Protein AF-0000000068701700 (afdb_homodimer)

pLDDT: mean 87.49, std 14.98, range [29.33, 98.5]

Foldseek 3Di:
DDPVVVVQVVLQVQLVCQVVVHPFQEWEDEPHDIGTHHLVLLLVFWVQSVPDDPDTRYYHYDYCVQAPPLLVVQLVVCSSNVDRDQPPDPVSVVRVVSNCVVGPGHPPCPVVVVD/DDPVVVVQVVLVVQLVCQVVVHPFQEWEDEPPDIGTHHLVLLLVFWVQSVPDDPDTRYYHYDYCVQAPPLLVVQLVVCSSNVDRDQPPDPVSVVRVVSNCVVGPGHPPPVVVVVD

Radius of gyration: 18.96 Å; Cα contacts (8 Å, |Δi|>4): 348; chains: 2; bounding box: 39×52×38 Å

Structure (mmCIF, N/CA/C/O backbone):
data_AF-0000000068701700-model_v1
#
loop_
_entity.id
_entity.type
_entity.pdbx_description
1 polymer 'BTB domain-containing protein'
#
loop_
_atom_site.group_PDB
_atom_site.id
_atom_site.type_symbol
_atom_site.label_atom_id
_atom_si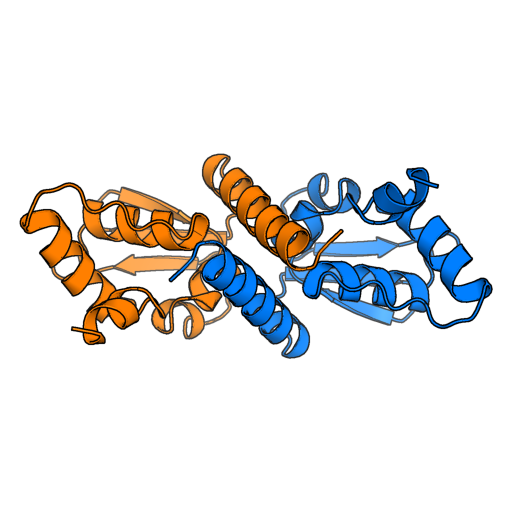te.label_alt_id
_atom_site.label_comp_id
_atom_site.label_asym_id
_atom_site.label_entity_id
_atom_site.label_seq_id
_atom_site.pdbx_PDB_ins_code
_atom_site.Cartn_x
_atom_site.Cartn_y
_atom_site.Cartn_z
_atom_site.occupancy
_atom_site.B_iso_or_equiv
_atom_site.auth_seq_id
_atom_site.auth_comp_id
_atom_site.auth_asym_id
_atom_site.auth_atom_id
_atom_site.pdbx_PDB_model_num
ATOM 1 N N . MET A 1 1 ? -16.266 11.164 3.178 1 72.69 1 MET A N 1
ATOM 2 C CA . MET A 1 1 ? -16.172 9.945 2.381 1 72.69 1 MET A CA 1
ATOM 3 C C . MET A 1 1 ? -16.453 8.719 3.236 1 72.69 1 MET A C 1
ATOM 5 O O . MET A 1 1 ? -16.031 8.648 4.387 1 72.69 1 MET A O 1
ATOM 9 N N . SER A 1 2 ? -17.266 7.879 2.662 1 82.62 2 SER A N 1
ATOM 10 C CA . SER A 1 2 ? -17.547 6.641 3.379 1 82.62 2 SER A CA 1
ATOM 11 C C . SER A 1 2 ? -16.297 5.777 3.496 1 82.62 2 SER A C 1
ATOM 13 O O . SER A 1 2 ? -15.336 5.973 2.756 1 82.62 2 SER A O 1
ATOM 15 N N . GLN A 1 3 ? -16.234 5.016 4.5 1 87.56 3 GLN A N 1
ATOM 16 C CA . GLN A 1 3 ? -15.141 4.062 4.676 1 87.56 3 GLN A CA 1
ATOM 17 C C . GLN A 1 3 ? -14.977 3.186 3.438 1 87.56 3 GLN A C 1
ATOM 19 O O . GLN A 1 3 ? -13.852 2.844 3.055 1 87.56 3 GLN A O 1
ATOM 24 N N . GLN A 1 4 ? -16.141 2.855 2.881 1 92 4 GLN A N 1
ATOM 25 C CA . GLN A 1 4 ? -16.125 2.035 1.675 1 92 4 GLN A CA 1
ATOM 26 C C . GLN A 1 4 ? -15.445 2.764 0.523 1 92 4 GLN A C 1
ATOM 28 O O . GLN A 1 4 ? -14.562 2.205 -0.135 1 92 4 GLN A O 1
ATOM 33 N N . ALA A 1 5 ? -15.883 4.02 0.288 1 93.94 5 ALA A N 1
ATOM 34 C CA . ALA A 1 5 ? -15.289 4.816 -0.78 1 93.94 5 ALA A CA 1
ATOM 35 C C . ALA A 1 5 ? -13.797 5.02 -0.542 1 93.94 5 ALA A C 1
ATOM 37 O O . ALA A 1 5 ? -13 5.023 -1.488 1 93.94 5 ALA A O 1
ATOM 38 N N . HIS A 1 6 ? -13.461 5.145 0.7 1 95.81 6 HIS A N 1
ATOM 39 C CA . HIS A 1 6 ? -12.062 5.363 1.075 1 95.81 6 HIS A CA 1
ATOM 40 C C . HIS A 1 6 ? -11.203 4.152 0.736 1 95.81 6 HIS A C 1
ATOM 42 O O . HIS A 1 6 ? -10.164 4.285 0.085 1 95.81 6 HIS A O 1
ATOM 48 N N . SER A 1 7 ? -11.641 2.961 1.144 1 96.81 7 SER A N 1
ATOM 49 C CA . SER A 1 7 ? -10.883 1.74 0.889 1 96.81 7 SER A CA 1
ATOM 50 C C . SER A 1 7 ? -10.836 1.419 -0.601 1 96.81 7 SER A C 1
ATOM 52 O O . SER A 1 7 ? -9.82 0.938 -1.106 1 96.81 7 SER A O 1
ATOM 54 N N . GLU A 1 8 ? -11.922 1.667 -1.293 1 96.69 8 GLU A N 1
ATOM 55 C CA . GLU A 1 8 ? -11.953 1.419 -2.73 1 96.69 8 GLU A CA 1
ATOM 56 C C . GLU A 1 8 ? -11.023 2.371 -3.477 1 96.69 8 GLU A C 1
ATOM 58 O O . GLU A 1 8 ? -10.391 1.984 -4.461 1 96.69 8 GLU A O 1
ATOM 63 N N . HIS A 1 9 ? -10.984 3.637 -3.018 1 96.5 9 HIS A N 1
ATOM 64 C CA . HIS A 1 9 ? -10.055 4.598 -3.602 1 96.5 9 HIS A CA 1
ATOM 65 C C . HIS A 1 9 ? -8.609 4.145 -3.424 1 96.5 9 HIS A C 1
ATOM 67 O O . HIS A 1 9 ? -7.82 4.195 -4.367 1 96.5 9 HIS A O 1
ATOM 73 N N . LEU A 1 10 ? -8.312 3.688 -2.248 1 97.75 10 LEU A N 1
ATOM 74 C CA . LEU A 1 10 ? -6.965 3.197 -1.983 1 97.75 10 LEU A CA 1
ATOM 75 C C . LEU A 1 10 ? -6.602 2.064 -2.938 1 97.75 10 LEU A C 1
ATOM 77 O O . LEU A 1 10 ? -5.531 2.084 -3.553 1 97.75 10 LEU A O 1
ATOM 81 N N . LEU A 1 11 ? -7.48 1.108 -3.064 1 98.19 11 LEU A N 1
ATOM 82 C CA . LEU A 1 11 ? -7.238 -0.027 -3.947 1 98.19 11 LEU A CA 1
ATOM 83 C C . LEU A 1 11 ? -7.008 0.44 -5.383 1 98.19 11 LEU A C 1
ATOM 85 O O . LEU A 1 11 ? -6.078 -0.025 -6.047 1 98.19 11 LEU A O 1
ATOM 89 N N . GLU A 1 12 ? -7.824 1.351 -5.816 1 97.88 12 GLU A N 1
ATOM 90 C CA . GLU A 1 12 ? -7.707 1.877 -7.176 1 97.88 12 GLU A CA 1
ATOM 91 C C . GLU A 1 12 ? -6.367 2.58 -7.379 1 97.88 12 GLU A C 1
ATOM 93 O O . GLU A 1 12 ? -5.723 2.404 -8.414 1 97.88 12 GLU A O 1
ATOM 98 N N . GLN A 1 13 ? -5.98 3.375 -6.434 1 97.75 13 GLN A N 1
ATOM 99 C CA . GLN A 1 13 ? -4.723 4.109 -6.539 1 97.75 13 GLN A CA 1
ATOM 100 C C . GLN A 1 13 ? -3.531 3.156 -6.555 1 97.75 13 GLN A C 1
ATOM 102 O O . GLN A 1 13 ? -2.592 3.344 -7.332 1 97.75 13 GLN A O 1
ATOM 107 N N . LEU A 1 14 ? -3.594 2.143 -5.742 1 98.5 14 LEU A N 1
ATOM 108 C CA . LEU A 1 14 ? -2.5 1.178 -5.711 1 98.5 14 LEU A CA 1
ATOM 109 C C . LEU A 1 14 ? -2.461 0.358 -6.996 1 98.5 14 LEU A C 1
ATOM 111 O O . LEU A 1 14 ? -1.384 -0 -7.477 1 98.5 14 LEU A O 1
ATOM 115 N N . ARG A 1 15 ? -3.615 0.043 -7.52 1 98.25 15 ARG A N 1
ATOM 116 C CA . ARG A 1 15 ? -3.672 -0.616 -8.82 1 98.25 15 ARG A CA 1
ATOM 117 C C . ARG A 1 15 ? -3.014 0.24 -9.898 1 98.25 15 ARG A C 1
ATOM 119 O O . ARG A 1 15 ? -2.176 -0.248 -10.656 1 98.25 15 ARG A O 1
ATOM 126 N N . TRP A 1 16 ? -3.371 1.505 -9.922 1 98.12 16 TRP A N 1
ATOM 127 C CA . TRP A 1 16 ? -2.795 2.43 -10.891 1 98.12 16 TRP A CA 1
ATOM 128 C C . TRP A 1 16 ? -1.281 2.521 -10.727 1 98.12 16 TRP A C 1
ATOM 130 O O . TRP A 1 16 ? -0.54 2.5 -11.711 1 98.12 16 TRP A O 1
ATOM 140 N N . GLN A 1 17 ? -0.864 2.643 -9.5 1 97.56 17 GLN A N 1
ATOM 141 C CA . GLN A 1 17 ? 0.569 2.693 -9.227 1 97.56 17 GLN A CA 1
ATOM 142 C C . GLN A 1 17 ? 1.282 1.476 -9.812 1 97.56 17 GLN A C 1
ATOM 144 O O . GLN A 1 17 ? 2.305 1.613 -10.484 1 97.56 17 GLN A O 1
ATOM 149 N N . ARG A 1 18 ? 0.762 0.291 -9.57 1 97.94 18 ARG A N 1
ATOM 150 C CA . ARG A 1 18 ? 1.403 -0.922 -10.07 1 97.94 18 ARG A CA 1
ATOM 151 C C . ARG A 1 18 ? 1.434 -0.938 -11.594 1 97.94 18 ARG A C 1
ATOM 153 O O . ARG A 1 18 ? 2.467 -1.239 -12.195 1 97.94 18 ARG A O 1
ATOM 160 N N . GLU A 1 19 ? 0.307 -0.589 -12.195 1 97.69 19 GLU A N 1
ATOM 161 C CA . GLU A 1 19 ? 0.21 -0.594 -13.648 1 97.69 19 GLU A CA 1
AT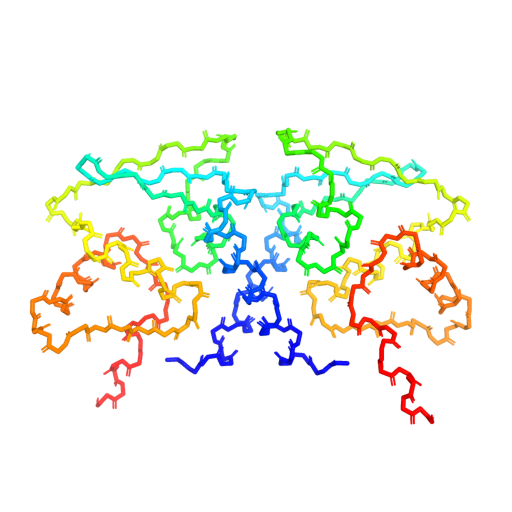OM 162 C C . GLU A 1 19 ? 1.171 0.416 -14.273 1 97.69 19 GLU A C 1
ATOM 164 O O . GLU A 1 19 ? 1.635 0.228 -15.398 1 97.69 19 GLU A O 1
ATOM 169 N N . SER A 1 20 ? 1.525 1.459 -13.516 1 96.75 20 SER A N 1
ATOM 170 C CA . SER A 1 20 ? 2.424 2.508 -13.984 1 96.75 20 SER A CA 1
ATOM 171 C C . SER A 1 20 ? 3.846 2.285 -13.484 1 96.75 20 SER A C 1
ATOM 173 O O . SER A 1 20 ? 4.719 3.131 -13.688 1 96.75 20 SER A O 1
ATOM 175 N N . ASN A 1 21 ? 4.074 1.19 -12.82 1 96 21 ASN A N 1
ATOM 176 C CA . ASN A 1 21 ? 5.371 0.843 -12.25 1 96 21 ASN A CA 1
ATOM 177 C C . ASN A 1 21 ? 5.879 1.927 -11.305 1 96 21 ASN A C 1
ATOM 179 O O . ASN A 1 21 ? 7.051 2.305 -11.359 1 96 21 ASN A O 1
ATOM 183 N N . VAL A 1 22 ? 4.93 2.457 -10.539 1 94.56 22 VAL A N 1
ATOM 184 C CA . VAL A 1 22 ? 5.246 3.506 -9.578 1 94.56 22 VAL A CA 1
ATOM 185 C C . VAL A 1 22 ? 5.367 2.904 -8.18 1 94.56 22 VAL A C 1
ATOM 187 O O . VAL A 1 22 ? 4.5 2.146 -7.742 1 94.56 22 VAL A O 1
ATOM 190 N N . LEU A 1 23 ? 6.504 3.121 -7.457 1 93.19 23 LEU A N 1
ATOM 191 C CA . LEU A 1 23 ? 6.762 2.787 -6.062 1 93.19 23 LEU A CA 1
ATOM 192 C C . LEU A 1 23 ? 6.746 1.276 -5.855 1 93.19 23 LEU A C 1
ATOM 194 O O . LEU A 1 23 ? 6.492 0.801 -4.746 1 93.19 23 LEU A O 1
ATOM 198 N N . CYS A 1 24 ? 6.855 0.509 -6.918 1 95 24 CYS A N 1
ATOM 199 C CA . CYS A 1 24 ? 7 -0.935 -6.773 1 95 24 CYS A CA 1
ATOM 200 C C . CYS A 1 24 ? 8.328 -1.287 -6.113 1 95 24 CYS A C 1
ATOM 202 O O . CYS A 1 24 ? 9.375 -0.753 -6.488 1 95 24 CYS A O 1
ATOM 204 N N . ASP A 1 25 ? 8.281 -2.209 -5.148 1 92.88 25 ASP A N 1
ATOM 205 C CA . ASP A 1 25 ? 9.5 -2.475 -4.395 1 92.88 25 ASP A CA 1
ATOM 206 C C . ASP A 1 25 ? 9.797 -3.971 -4.328 1 92.88 25 ASP A C 1
ATOM 208 O O . ASP A 1 25 ? 10.664 -4.406 -3.576 1 92.88 25 ASP A O 1
ATOM 212 N N . ILE A 1 26 ? 9.117 -4.801 -5.074 1 94.94 26 ILE A N 1
ATOM 213 C CA . ILE A 1 26 ? 9.414 -6.223 -5.184 1 94.94 26 ILE A CA 1
ATOM 214 C C . ILE A 1 26 ? 9.273 -6.672 -6.637 1 94.94 26 ILE A C 1
ATOM 216 O O . ILE A 1 26 ? 8.398 -6.191 -7.359 1 94.94 26 ILE A O 1
ATOM 220 N N . THR A 1 27 ? 10.188 -7.461 -7.039 1 96.62 27 THR A N 1
ATOM 221 C CA . THR A 1 27 ? 10.125 -8.141 -8.328 1 96.62 27 THR A CA 1
ATOM 222 C C . THR A 1 27 ? 9.969 -9.648 -8.141 1 96.62 27 THR A C 1
ATOM 224 O O . THR A 1 27 ? 10.797 -10.281 -7.488 1 96.62 27 THR A O 1
ATOM 227 N N . VAL A 1 28 ? 8.844 -10.172 -8.672 1 97.06 28 VAL A N 1
ATOM 228 C CA . VAL A 1 28 ? 8.602 -11.609 -8.633 1 97.06 28 VAL A CA 1
ATOM 229 C C . VAL A 1 28 ? 8.93 -12.234 -9.992 1 97.06 28 VAL A C 1
ATOM 231 O O . VAL A 1 28 ? 8.422 -11.789 -11.023 1 97.06 28 VAL A O 1
ATOM 234 N N . VAL A 1 29 ? 9.797 -13.219 -9.953 1 97.5 29 VAL A N 1
ATOM 235 C CA . VAL A 1 29 ? 10.273 -13.82 -11.188 1 97.5 29 VAL A CA 1
ATOM 236 C C . VAL A 1 29 ? 9.711 -15.234 -11.328 1 97.5 29 VAL A C 1
ATOM 238 O O . VAL A 1 29 ? 9.805 -16.031 -10.398 1 97.5 29 VAL A O 1
ATOM 241 N N . VAL A 1 30 ? 9.07 -15.492 -12.414 1 97.44 30 VAL A N 1
ATOM 242 C CA . VAL A 1 30 ? 8.648 -16.828 -12.812 1 97.44 30 VAL A CA 1
ATOM 243 C C . VAL A 1 30 ? 9.164 -17.141 -14.219 1 97.44 30 VAL A C 1
ATOM 245 O O . VAL A 1 30 ? 8.781 -16.484 -15.188 1 97.44 30 VAL A O 1
ATOM 248 N N . GLY A 1 31 ? 9.984 -18.156 -14.336 1 95.06 31 GLY A N 1
ATOM 249 C CA . GLY A 1 31 ? 10.641 -18.359 -15.617 1 95.06 31 GLY A CA 1
ATOM 250 C C . GLY A 1 31 ? 11.406 -17.141 -16.094 1 95.06 31 GLY A C 1
ATOM 251 O O . GLY A 1 31 ? 12.273 -16.625 -15.383 1 95.06 31 GLY A O 1
ATOM 252 N N . ASP A 1 32 ? 10.992 -16.594 -17.297 1 94.69 32 ASP A N 1
ATOM 253 C CA . ASP A 1 32 ? 11.672 -15.43 -17.875 1 94.69 32 ASP A CA 1
ATOM 254 C C . ASP A 1 32 ? 10.828 -14.164 -17.703 1 94.69 32 ASP A C 1
ATOM 256 O O . ASP A 1 32 ? 11.172 -13.109 -18.25 1 94.69 32 ASP A O 1
ATOM 260 N N . THR A 1 33 ? 9.836 -14.273 -16.922 1 97.25 33 THR A N 1
ATOM 261 C CA . THR A 1 33 ? 8.914 -13.148 -16.781 1 97.25 33 THR A CA 1
ATOM 262 C C . THR A 1 33 ? 9.102 -12.469 -15.43 1 97.25 33 THR A C 1
ATOM 264 O O . THR A 1 33 ? 9.258 -13.148 -14.406 1 97.25 33 THR A O 1
ATOM 267 N N . LEU A 1 34 ? 9.141 -11.172 -15.469 1 97.69 34 LEU A N 1
ATOM 268 C CA . LEU A 1 34 ? 9.273 -10.359 -14.266 1 97.69 34 LEU A CA 1
ATOM 269 C C . LEU A 1 34 ? 7.961 -9.641 -13.945 1 97.69 34 LEU A C 1
ATOM 271 O O . LEU A 1 34 ? 7.336 -9.055 -14.836 1 97.69 34 LEU A O 1
ATOM 275 N N . PHE A 1 35 ? 7.484 -9.75 -12.719 1 98 35 PHE A N 1
ATOM 276 C CA . PHE A 1 35 ? 6.316 -9.031 -12.219 1 98 35 PHE A CA 1
ATOM 277 C C . PHE A 1 35 ? 6.715 -8.039 -11.133 1 98 35 PHE A C 1
ATOM 279 O O . PHE A 1 35 ? 7.293 -8.422 -10.117 1 98 35 PHE A O 1
ATOM 286 N N . ARG A 1 36 ? 6.406 -6.816 -11.367 1 97.19 36 ARG A N 1
ATOM 287 C CA . ARG A 1 36 ? 6.645 -5.789 -10.359 1 97.19 36 ARG A CA 1
ATOM 288 C C . ARG A 1 36 ? 5.391 -5.539 -9.531 1 97.19 36 ARG A C 1
ATOM 290 O O . ARG A 1 36 ? 4.273 -5.562 -10.055 1 97.19 36 ARG A O 1
ATOM 297 N N . ALA A 1 37 ? 5.594 -5.34 -8.234 1 97.25 37 ALA A N 1
ATOM 298 C CA . ALA A 1 37 ? 4.461 -5.102 -7.34 1 97.25 37 ALA A CA 1
ATOM 299 C C . ALA A 1 37 ? 4.906 -4.367 -6.078 1 97.25 37 ALA A C 1
ATOM 301 O O . ALA A 1 37 ? 6.062 -3.959 -5.965 1 97.25 37 ALA A O 1
ATOM 302 N N . HIS A 1 38 ? 4.027 -4.078 -5.234 1 96.88 38 HIS A N 1
ATOM 303 C CA . HIS A 1 38 ? 4.312 -3.535 -3.912 1 96.88 38 HIS A CA 1
ATOM 304 C C . HIS A 1 38 ? 4.336 -4.637 -2.859 1 96.88 38 HIS A C 1
ATOM 306 O O . HIS A 1 38 ? 3.354 -5.367 -2.693 1 96.88 38 HIS A O 1
ATOM 312 N N . ARG A 1 39 ? 5.344 -4.707 -2.123 1 95.94 39 ARG A N 1
ATOM 313 C CA . ARG A 1 39 ? 5.504 -5.777 -1.147 1 95.94 39 ARG A CA 1
ATOM 314 C C . ARG A 1 39 ? 4.434 -5.703 -0.066 1 95.94 39 ARG A C 1
ATOM 316 O O . ARG A 1 39 ? 3.898 -6.727 0.359 1 95.94 39 ARG A O 1
ATOM 323 N N . ASN A 1 40 ? 4.195 -4.492 0.435 1 96.62 40 ASN A N 1
ATOM 324 C CA . ASN A 1 40 ? 3.221 -4.363 1.512 1 96.62 40 ASN A CA 1
ATOM 325 C C . ASN A 1 40 ? 1.824 -4.773 1.057 1 96.62 40 ASN A C 1
ATOM 327 O O . ASN A 1 40 ? 1.04 -5.301 1.846 1 96.62 40 ASN A O 1
ATOM 331 N N . VAL A 1 41 ? 1.448 -4.57 -0.233 1 97.94 41 VAL A N 1
ATOM 332 C CA . VAL A 1 41 ? 0.164 -4.996 -0.78 1 97.94 41 VAL A CA 1
ATOM 333 C C . VAL A 1 41 ? 0.131 -6.52 -0.899 1 97.94 41 VAL A C 1
ATOM 335 O O . VAL A 1 41 ? -0.843 -7.16 -0.494 1 97.94 41 VAL A O 1
ATOM 338 N N . LEU A 1 42 ? 1.243 -7.129 -1.447 1 96.94 42 LEU A N 1
ATOM 339 C CA . LEU A 1 42 ? 1.31 -8.578 -1.536 1 96.94 42 LEU A CA 1
ATOM 340 C C . LEU A 1 42 ? 1.211 -9.219 -0.152 1 96.94 42 LEU A C 1
ATOM 342 O O . LEU A 1 42 ? 0.47 -10.18 0.041 1 96.94 42 LEU A O 1
ATOM 346 N N . ALA A 1 43 ? 1.893 -8.633 0.818 1 96.38 43 ALA A N 1
ATOM 347 C CA . ALA A 1 43 ? 1.939 -9.164 2.18 1 96.38 43 ALA A CA 1
ATOM 348 C C . ALA A 1 43 ? 0.573 -9.07 2.852 1 96.38 43 ALA A C 1
ATOM 350 O O . ALA A 1 43 ? 0.268 -9.836 3.764 1 96.38 43 ALA A O 1
ATOM 351 N N . ALA A 1 44 ? -0.234 -8.172 2.406 1 96.94 44 ALA A N 1
ATOM 352 C CA . ALA A 1 44 ? -1.57 -7.996 2.969 1 96.94 44 ALA A CA 1
ATOM 353 C C . ALA A 1 44 ? -2.463 -9.188 2.639 1 96.94 44 ALA A C 1
ATOM 355 O O . ALA A 1 44 ? -3.459 -9.438 3.322 1 96.94 44 ALA A O 1
ATOM 356 N N . PHE A 1 45 ? -2.137 -9.93 1.618 1 96.38 45 PHE A N 1
ATOM 357 C CA . PHE A 1 45 ? -3.021 -10.992 1.156 1 96.38 45 PHE A CA 1
ATOM 358 C C . PHE A 1 45 ? -2.309 -12.344 1.184 1 96.38 45 PHE A C 1
ATOM 360 O O . PHE A 1 45 ? -2.951 -13.391 1.101 1 96.38 45 PHE A O 1
ATOM 367 N N . SER A 1 46 ? -1.021 -12.305 1.267 1 95.75 46 SER A N 1
ATOM 368 C CA . SER A 1 46 ? -0.266 -13.531 1.064 1 95.75 46 SER A CA 1
ATOM 369 C C . SER A 1 46 ? 0.685 -13.797 2.229 1 95.75 46 SER A C 1
ATOM 371 O O . SER A 1 46 ? 1.609 -13.016 2.469 1 95.75 46 SER A O 1
ATOM 373 N N . GLY A 1 47 ? 0.531 -14.906 2.877 1 93.31 47 GLY A N 1
ATOM 374 C CA . GLY A 1 47 ? 1.438 -15.297 3.943 1 93.31 47 GLY A CA 1
ATOM 375 C C . GLY A 1 47 ? 2.865 -15.492 3.469 1 93.31 47 GLY A C 1
ATOM 376 O O . GLY A 1 47 ? 3.814 -15.227 4.207 1 93.31 47 GLY A O 1
ATOM 377 N N . PHE A 1 48 ? 3.033 -15.961 2.268 1 94.12 48 PHE A N 1
ATOM 378 C CA . PHE A 1 48 ? 4.348 -16.156 1.663 1 94.12 48 PHE A CA 1
ATOM 379 C C . PHE A 1 48 ? 5.098 -14.828 1.564 1 94.12 48 PHE A C 1
ATOM 381 O O . PHE A 1 48 ? 6.246 -14.727 2.004 1 94.12 48 PHE A O 1
ATOM 388 N N . PHE A 1 49 ? 4.477 -13.812 1.091 1 94.38 49 PHE A N 1
ATOM 389 C CA . PHE A 1 49 ? 5.129 -12.531 0.885 1 94.38 49 PHE A CA 1
ATOM 390 C C . PHE A 1 49 ? 5.262 -11.773 2.201 1 94.38 49 PHE A C 1
ATOM 392 O O . PHE A 1 49 ? 6.16 -10.938 2.359 1 94.38 49 PHE A O 1
ATOM 399 N N . SER A 1 50 ? 4.348 -12.016 3.141 1 93.44 50 SER A N 1
ATOM 400 C CA . SER A 1 50 ? 4.449 -11.383 4.453 1 93.44 50 SER A CA 1
ATOM 401 C C . SER A 1 50 ? 5.641 -11.922 5.238 1 93.44 50 SER A C 1
ATOM 403 O O . SER A 1 50 ? 6.188 -11.234 6.102 1 93.44 50 SER A O 1
ATOM 405 N N . ALA A 1 51 ? 6.105 -13.086 4.926 1 91.81 51 ALA A N 1
ATOM 406 C CA . ALA A 1 51 ? 7.152 -13.758 5.688 1 91.81 51 ALA A CA 1
ATOM 407 C C . ALA A 1 51 ? 8.531 -13.461 5.102 1 91.81 51 ALA A C 1
ATOM 409 O O . ALA A 1 51 ? 9.555 -13.773 5.715 1 91.81 51 ALA A O 1
ATOM 410 N N . LEU A 1 52 ? 8.547 -12.797 3.926 1 88.56 52 LEU A N 1
ATOM 411 C CA . LEU A 1 52 ? 9.836 -12.461 3.328 1 88.56 52 LEU A CA 1
ATOM 412 C C . LEU A 1 52 ? 10.57 -11.422 4.168 1 88.56 52 LEU A C 1
ATOM 414 O O . LEU A 1 52 ? 9.953 -10.5 4.707 1 88.56 52 LEU A O 1
ATOM 418 N N . PRO A 1 53 ? 11.789 -11.594 4.305 1 80.19 53 PRO A N 1
ATOM 419 C CA . PRO A 1 53 ? 12.562 -10.625 5.078 1 80.19 53 PRO A CA 1
ATOM 420 C C . PRO A 1 53 ? 12.57 -9.234 4.445 1 80.19 53 PRO A C 1
ATOM 422 O O . PRO A 1 53 ? 12.484 -9.109 3.221 1 80.19 53 PRO A O 1
ATOM 425 N N . ASP A 1 54 ? 12.469 -8.227 5.242 1 67.75 54 ASP A N 1
ATOM 426 C CA . ASP A 1 54 ? 12.352 -6.82 4.859 1 67.75 54 ASP A CA 1
ATOM 427 C C . ASP A 1 54 ? 13.703 -6.246 4.441 1 67.75 54 ASP A C 1
ATOM 429 O O . ASP A 1 54 ? 14.484 -5.805 5.285 1 67.75 54 ASP A O 1
ATOM 433 N N . ARG A 1 55 ? 14.195 -6.656 3.344 1 64.12 55 ARG A N 1
ATOM 434 C CA . ARG A 1 55 ? 15.469 -6.055 2.963 1 64.12 55 ARG A CA 1
ATOM 435 C C . ARG A 1 55 ? 15.359 -5.336 1.621 1 64.12 55 ARG A C 1
ATOM 437 O O . ARG A 1 55 ? 15.5 -5.957 0.565 1 64.12 55 ARG A O 1
ATOM 444 N N . GLY A 1 56 ? 15.008 -4.008 1.64 1 64.69 56 GLY A N 1
ATOM 445 C CA . GLY A 1 56 ? 15.109 -3.256 0.399 1 64.69 56 GLY A CA 1
ATOM 446 C C . GLY A 1 56 ? 14.352 -3.896 -0.749 1 64.69 56 GLY A C 1
ATOM 447 O O . GLY A 1 56 ? 13.359 -4.602 -0.532 1 64.69 56 GLY A O 1
ATOM 448 N N . HIS A 1 57 ? 14.789 -3.486 -1.964 1 66.81 57 HIS A N 1
ATOM 449 C CA . HIS A 1 57 ? 14.211 -4.117 -3.143 1 66.81 57 HIS A CA 1
ATOM 450 C C . HIS A 1 57 ? 14.508 -5.613 -3.174 1 66.81 57 HIS A C 1
ATOM 452 O O . HIS A 1 57 ? 15.672 -6.016 -3.102 1 66.81 57 HIS A O 1
ATOM 458 N N . ARG A 1 58 ? 13.328 -6.328 -3.352 1 79.44 58 ARG A N 1
ATOM 459 C CA . ARG A 1 58 ? 13.469 -7.777 -3.256 1 79.44 58 ARG A CA 1
ATOM 460 C C . ARG A 1 58 ? 13.141 -8.453 -4.582 1 79.44 58 ARG A C 1
ATOM 462 O O . ARG A 1 58 ? 12.203 -8.047 -5.277 1 79.44 58 ARG A O 1
ATOM 469 N N . VAL A 1 59 ? 14.094 -9.281 -4.898 1 89.81 59 VAL A N 1
ATOM 470 C CA . VAL A 1 59 ? 13.781 -10.203 -5.988 1 89.81 59 VAL A CA 1
ATOM 471 C C . VAL A 1 59 ? 13.398 -11.57 -5.422 1 89.81 59 VAL A C 1
ATOM 473 O O . VAL A 1 59 ? 14.117 -12.125 -4.594 1 89.81 59 VAL A O 1
ATOM 476 N N . THR A 1 60 ? 12.172 -12.008 -5.703 1 92.88 60 THR A N 1
ATOM 477 C CA . THR A 1 60 ? 11.68 -13.32 -5.309 1 92.88 60 THR A CA 1
ATOM 478 C C . THR A 1 60 ? 11.445 -14.195 -6.531 1 92.88 60 THR A C 1
ATOM 480 O O . THR A 1 60 ? 10.688 -13.828 -7.434 1 92.88 60 THR A O 1
ATOM 483 N N . THR A 1 61 ? 12.148 -15.328 -6.578 1 94.94 61 THR A N 1
ATOM 484 C CA . THR A 1 61 ? 11.992 -16.25 -7.695 1 94.94 61 THR A CA 1
ATOM 485 C C . THR A 1 61 ? 11.094 -17.422 -7.305 1 94.94 61 THR A C 1
ATOM 487 O O . THR A 1 61 ? 11.328 -18.078 -6.289 1 94.94 61 THR A O 1
ATOM 490 N N . LEU A 1 62 ? 10.023 -17.609 -8.156 1 96.19 62 LEU A N 1
ATOM 491 C CA . LEU A 1 62 ? 9.109 -18.719 -7.918 1 96.19 62 LEU A CA 1
ATOM 492 C C . LEU A 1 62 ? 9.367 -19.859 -8.906 1 96.19 62 LEU A C 1
ATOM 494 O O . LEU A 1 62 ? 9.719 -19.609 -10.062 1 96.19 62 LEU A O 1
ATOM 498 N N . ASN A 1 63 ? 9.195 -21.062 -8.391 1 96.19 63 ASN A N 1
ATOM 499 C CA . ASN A 1 63 ? 9.359 -22.266 -9.211 1 96.19 63 ASN A CA 1
ATOM 500 C C . ASN A 1 63 ? 8.211 -22.406 -10.211 1 96.19 63 ASN A C 1
ATOM 502 O O . ASN A 1 63 ? 7.055 -22.562 -9.82 1 96.19 63 ASN A O 1
ATOM 506 N N . PRO A 1 64 ? 8.531 -22.406 -11.516 1 95.88 64 PRO A N 1
ATOM 507 C CA . PRO A 1 64 ? 7.488 -22.516 -12.539 1 95.88 64 PRO A CA 1
ATOM 508 C C . PRO A 1 64 ? 6.723 -23.828 -12.461 1 95.88 64 PRO A C 1
ATOM 510 O O . PRO A 1 64 ? 5.641 -23.953 -13.047 1 95.88 64 PRO A O 1
ATOM 513 N N . GLU A 1 65 ? 7.234 -24.828 -11.773 1 94.31 65 GLU A N 1
ATOM 514 C CA . GLU A 1 65 ? 6.52 -26.094 -11.586 1 94.31 65 GLU A CA 1
ATOM 515 C C . GLU A 1 65 ? 5.289 -25.906 -10.703 1 94.31 65 GLU A C 1
ATOM 517 O O . GLU A 1 65 ? 4.305 -26.641 -10.844 1 94.31 65 GLU A O 1
ATOM 522 N N . PHE A 1 66 ? 5.387 -24.906 -9.867 1 94.5 66 PHE A N 1
ATOM 523 C CA . PHE A 1 66 ? 4.305 -24.719 -8.906 1 94.5 66 PHE A CA 1
ATOM 524 C C . PHE A 1 66 ? 3.475 -23.5 -9.266 1 94.5 66 PHE A C 1
ATOM 526 O O . PHE A 1 66 ? 2.264 -23.469 -9.039 1 94.5 66 PHE A O 1
ATOM 533 N N . VAL A 1 67 ? 4.141 -22.5 -9.797 1 95.94 67 VAL A N 1
ATOM 534 C CA . VAL A 1 67 ? 3.467 -21.25 -10.133 1 95.94 67 VAL A CA 1
ATOM 535 C C . VAL A 1 67 ? 3.773 -20.859 -11.578 1 95.94 67 VAL A C 1
ATOM 537 O O . VAL A 1 67 ? 4.906 -20.5 -11.906 1 95.94 67 VAL A O 1
ATOM 540 N N . SER A 1 68 ? 2.75 -20.938 -12.398 1 94.56 68 SER A N 1
ATOM 541 C CA . SER A 1 68 ? 2.934 -20.5 -13.773 1 94.56 68 SER A CA 1
ATOM 542 C C . SER A 1 68 ? 2.848 -18.984 -13.883 1 94.56 68 SER A C 1
ATOM 544 O O . SER A 1 68 ? 2.311 -18.328 -12.984 1 94.56 68 SER A O 1
ATOM 546 N N . GLU A 1 69 ? 3.354 -18.438 -15.039 1 95.88 69 GLU A N 1
ATOM 547 C CA . GLU A 1 69 ? 3.27 -17 -15.305 1 95.88 69 GLU A CA 1
ATOM 548 C C . GLU A 1 69 ? 1.818 -16.531 -15.32 1 95.88 69 GLU A C 1
ATOM 550 O O . GLU A 1 69 ? 1.494 -15.484 -14.75 1 95.88 69 GLU A O 1
ATOM 555 N N . GLN A 1 70 ? 1.021 -17.328 -15.977 1 93.5 70 GLN A N 1
ATOM 556 C CA . GLN A 1 70 ? -0.385 -16.969 -16.109 1 93.5 70 GLN A CA 1
ATOM 557 C C . GLN A 1 70 ? -1.093 -16.984 -14.758 1 93.5 70 GLN A C 1
ATOM 559 O O . GLN A 1 70 ? -1.887 -16.078 -14.461 1 93.5 70 GLN A O 1
ATOM 564 N N . ALA A 1 71 ? -0.821 -17.938 -13.922 1 93.62 71 ALA A N 1
ATOM 565 C CA . ALA A 1 71 ? -1.444 -18.062 -12.609 1 93.62 71 ALA A CA 1
ATOM 566 C C . ALA A 1 71 ? -1.022 -16.906 -11.703 1 93.62 71 ALA A C 1
ATOM 568 O O . ALA A 1 71 ? -1.852 -16.328 -10.992 1 93.62 71 ALA A O 1
ATOM 569 N N . LEU A 1 72 ? 0.291 -16.562 -11.75 1 95.88 72 LEU A N 1
ATOM 570 C CA . LEU A 1 72 ? 0.767 -15.453 -10.93 1 95.88 72 LEU A CA 1
ATOM 571 C C . LEU A 1 72 ? 0.12 -14.148 -11.367 1 95.88 72 LEU A C 1
ATOM 573 O O . LEU A 1 72 ? -0.316 -13.352 -10.531 1 95.88 72 LEU A O 1
ATOM 577 N N . ASP A 1 73 ? 0.064 -13.969 -12.656 1 95.25 73 ASP A N 1
ATOM 578 C CA . ASP A 1 73 ? -0.58 -12.773 -13.18 1 95.25 73 ASP A CA 1
ATOM 579 C C . ASP A 1 73 ? -2.021 -12.664 -12.688 1 95.25 73 ASP A C 1
ATOM 581 O O . ASP A 1 73 ? -2.461 -11.586 -12.273 1 95.25 73 ASP A O 1
ATOM 585 N N . THR A 1 74 ? -2.775 -13.75 -12.727 1 93.31 74 THR A N 1
ATOM 586 C CA . THR A 1 74 ? -4.16 -13.805 -12.273 1 93.31 74 THR A CA 1
ATOM 587 C C . THR A 1 74 ? -4.258 -13.469 -10.789 1 93.31 74 THR A C 1
ATOM 589 O O . THR A 1 74 ? -5.125 -12.695 -10.375 1 93.31 74 THR A O 1
ATOM 592 N N . LEU A 1 75 ? -3.344 -14.031 -9.984 1 94.88 75 LEU A N 1
ATOM 593 C CA . LEU A 1 75 ? -3.35 -13.805 -8.539 1 94.88 75 LEU A CA 1
ATOM 594 C C . LEU A 1 75 ? -3.014 -12.352 -8.219 1 94.88 75 LEU A C 1
ATOM 596 O O . LEU A 1 75 ? -3.648 -11.734 -7.363 1 94.88 75 LEU A O 1
ATOM 600 N N . LEU A 1 76 ? -2.023 -11.805 -8.93 1 96.56 76 LEU A N 1
ATOM 601 C CA . LEU A 1 76 ? -1.657 -10.406 -8.719 1 96.56 76 LEU A CA 1
ATOM 602 C C . LEU A 1 76 ? -2.807 -9.484 -9.102 1 96.56 76 LEU A C 1
ATOM 604 O O . LEU A 1 76 ? -3.109 -8.531 -8.383 1 96.56 76 LEU A O 1
ATOM 608 N N . LYS A 1 77 ? -3.43 -9.797 -10.25 1 95.19 77 LYS A N 1
ATOM 609 C CA . LYS A 1 77 ? -4.59 -9.008 -10.648 1 95.19 77 LYS A CA 1
ATOM 610 C C . LYS A 1 77 ? -5.691 -9.078 -9.594 1 95.19 77 LYS A C 1
ATOM 612 O O . LYS A 1 77 ? -6.32 -8.062 -9.281 1 95.19 77 LYS A O 1
ATOM 617 N N . TYR A 1 78 ? -5.828 -10.211 -9.039 1 94.5 78 TYR A N 1
ATOM 618 C CA . TYR A 1 78 ? -6.824 -10.352 -7.984 1 94.5 78 TYR A CA 1
ATOM 619 C C . TYR A 1 78 ? -6.48 -9.484 -6.781 1 94.5 78 TYR A C 1
ATOM 621 O O . TYR A 1 78 ? -7.34 -8.773 -6.254 1 94.5 78 TYR A O 1
ATOM 629 N N . ILE A 1 79 ? -5.305 -9.516 -6.363 1 96.94 79 ILE A N 1
ATOM 630 C CA . ILE A 1 79 ? -4.844 -8.773 -5.195 1 96.94 79 ILE A CA 1
ATOM 631 C C . ILE A 1 79 ? -5.109 -7.281 -5.402 1 96.94 79 ILE A C 1
ATOM 633 O O . ILE A 1 79 ? -5.574 -6.594 -4.488 1 96.94 79 ILE A O 1
ATOM 637 N N . TYR A 1 80 ? -4.977 -6.805 -6.641 1 97.69 80 TYR A N 1
ATOM 638 C CA . TYR A 1 80 ? -5.039 -5.367 -6.887 1 97.69 80 TYR A CA 1
ATOM 639 C C . TYR A 1 80 ? -6.434 -4.949 -7.332 1 97.69 80 TYR A C 1
ATOM 641 O O . TYR A 1 80 ? -6.715 -3.76 -7.477 1 97.69 80 TYR A O 1
ATOM 649 N N . THR A 1 81 ? -7.391 -5.918 -7.512 1 95.81 81 THR A N 1
ATOM 650 C CA . THR A 1 81 ? -8.703 -5.52 -8.016 1 95.81 81 THR A CA 1
ATOM 651 C C . THR A 1 81 ? -9.812 -6.129 -7.172 1 95.81 81 THR A C 1
ATOM 653 O O . THR A 1 81 ? -10.945 -5.633 -7.168 1 95.81 81 THR A O 1
ATOM 656 N N . GLY A 1 82 ? -9.523 -7.27 -6.559 1 93.69 82 GLY A N 1
ATOM 657 C CA . GLY A 1 82 ? -10.555 -8.023 -5.871 1 93.69 82 GLY A CA 1
ATOM 658 C C . GLY A 1 82 ? -11.367 -8.906 -6.801 1 93.69 82 GLY A C 1
ATOM 659 O O . GLY A 1 82 ? -12.328 -9.547 -6.375 1 93.69 82 GLY A O 1
ATOM 660 N N . GLU A 1 83 ? -11 -8.914 -8.07 1 90.38 83 GLU A N 1
ATOM 661 C CA . GLU A 1 83 ? -11.734 -9.703 -9.055 1 90.38 83 GLU A CA 1
ATOM 662 C C . GLU A 1 83 ? -10.891 -10.859 -9.578 1 90.38 83 GLU A C 1
ATOM 664 O O . GLU A 1 83 ? -9.773 -10.656 -10.062 1 90.38 83 GLU A O 1
ATOM 669 N N . LEU A 1 84 ? -11.391 -12.047 -9.312 1 85.25 84 LEU A N 1
ATOM 670 C CA . LEU A 1 84 ? -10.711 -13.234 -9.836 1 85.25 84 LEU A CA 1
ATOM 671 C C . LEU A 1 84 ? -11.203 -13.555 -11.242 1 85.25 84 LEU A C 1
ATOM 673 O O . LEU A 1 84 ? -12.359 -13.953 -11.43 1 85.25 84 LEU A O 1
ATOM 677 N N . HIS A 1 85 ? -10.484 -13.203 -12.297 1 75.69 85 HIS A N 1
ATOM 678 C CA . HIS A 1 85 ? -10.852 -13.508 -13.68 1 75.69 85 HIS A CA 1
ATOM 679 C C . HIS A 1 85 ? -10.258 -14.836 -14.133 1 75.69 85 HIS A C 1
ATOM 681 O O . HIS A 1 85 ? -9.039 -14.961 -14.281 1 75.69 85 HIS A O 1
ATOM 687 N N . THR A 1 86 ? -10.859 -15.883 -13.781 1 67.06 86 THR A N 1
ATOM 688 C CA . THR A 1 86 ? -10.375 -17.156 -14.289 1 67.06 86 THR A CA 1
ATOM 689 C C . THR A 1 86 ? -10.969 -17.453 -15.656 1 67.06 86 THR A C 1
ATOM 691 O O . THR A 1 86 ? -12.141 -17.141 -15.914 1 67.06 86 THR A O 1
ATOM 694 N N . ASN A 1 87 ? -10.203 -17.078 -16.672 1 60.88 87 ASN A N 1
ATOM 695 C CA . ASN A 1 87 ? -10.742 -17.516 -17.953 1 60.88 87 ASN A CA 1
ATOM 696 C C . ASN A 1 87 ? -11.383 -18.906 -17.844 1 60.88 87 ASN A C 1
ATOM 698 O O . ASN A 1 87 ? -11.031 -19.688 -16.953 1 60.88 87 ASN A O 1
ATOM 702 N N . ARG A 1 88 ? -12.484 -19.016 -18.531 1 60.28 88 ARG A N 1
ATOM 703 C CA . ARG A 1 88 ? -13.406 -20.141 -18.578 1 60.28 88 ARG A CA 1
ATOM 704 C C . ARG A 1 88 ? -12.648 -21.469 -18.734 1 60.28 88 ARG A C 1
ATOM 706 O O . ARG A 1 88 ? -13.242 -22.531 -18.672 1 60.28 88 ARG A O 1
ATOM 713 N N . SER A 1 89 ? -11.297 -21.312 -18.766 1 64.75 89 SER A N 1
ATOM 714 C CA . SER A 1 89 ? -10.75 -22.641 -19.031 1 64.75 89 SER A CA 1
ATOM 715 C C . SER A 1 89 ? -10.359 -23.328 -17.719 1 64.75 89 SER A C 1
ATOM 717 O O . SER A 1 89 ? -9.859 -22.688 -16.797 1 64.75 89 SER A O 1
ATOM 719 N N . VAL A 1 90 ? -10.773 -24.531 -17.547 1 63.44 90 VAL A N 1
ATOM 720 C CA . VAL A 1 90 ? -10.469 -25.406 -16.422 1 63.44 90 VAL A CA 1
ATOM 721 C C . VAL A 1 90 ? -8.977 -25.344 -16.109 1 63.44 90 VAL A C 1
ATOM 723 O O . VAL A 1 90 ? -8.578 -25.391 -14.953 1 63.44 90 VAL A O 1
ATOM 726 N N . HIS A 1 91 ? -8.172 -25.141 -17.078 1 70.19 91 HIS A N 1
ATOM 727 C CA . HIS A 1 91 ? -6.723 -25.141 -16.922 1 70.19 91 HIS A CA 1
ATOM 728 C C . HIS A 1 91 ? -6.262 -23.906 -16.156 1 70.19 91 HIS A C 1
ATOM 730 O O . HIS A 1 91 ? -5.375 -24 -15.305 1 70.19 91 HIS A O 1
ATOM 736 N N . ASN A 1 92 ? -6.938 -22.906 -16.359 1 75.06 92 ASN A N 1
ATOM 737 C CA . ASN A 1 92 ? -6.555 -21.688 -15.664 1 75.06 92 ASN A CA 1
ATOM 738 C C . ASN A 1 92 ? -6.941 -21.734 -14.188 1 75.06 92 ASN A C 1
ATOM 740 O O . ASN A 1 92 ? -6.148 -21.359 -13.32 1 75.06 92 ASN A O 1
ATOM 744 N N . TYR A 1 93 ? -7.969 -22.391 -14.016 1 79.12 93 TYR A N 1
ATOM 745 C CA . TYR A 1 93 ? -8.445 -22.484 -12.641 1 79.12 93 TYR A CA 1
ATOM 746 C C . TYR A 1 93 ? -7.531 -23.375 -11.805 1 79.12 93 TYR A C 1
ATOM 748 O O . TYR A 1 93 ? -7.16 -23.016 -10.688 1 79.12 93 TYR A O 1
ATOM 756 N N . THR A 1 94 ? -7.203 -24.5 -12.438 1 85.69 94 THR A N 1
ATOM 757 C CA . THR A 1 94 ? -6.324 -25.422 -11.727 1 85.69 94 THR A CA 1
ATOM 758 C C . THR A 1 94 ? -4.961 -24.781 -11.477 1 85.69 94 THR A C 1
ATOM 760 O O . THR A 1 94 ? -4.383 -24.938 -10.398 1 85.69 94 THR A O 1
ATOM 763 N N . GLY A 1 95 ? -4.457 -24.047 -12.398 1 89.25 95 GLY A N 1
ATOM 764 C CA . GLY A 1 95 ? -3.184 -23.344 -12.258 1 89.25 95 GLY A CA 1
ATOM 765 C C . GLY A 1 95 ? -3.193 -22.297 -11.164 1 89.25 95 GLY A C 1
ATOM 766 O O . GLY A 1 95 ? -2.244 -22.203 -10.383 1 89.25 95 GLY A O 1
ATOM 767 N N . VAL A 1 96 ? -4.27 -21.625 -11.102 1 91.06 96 VAL A N 1
ATOM 768 C CA . VAL A 1 96 ? -4.406 -20.578 -10.094 1 91.06 96 VAL A CA 1
ATOM 769 C C . VAL A 1 96 ? -4.492 -21.203 -8.703 1 91.06 96 VAL A C 1
ATOM 771 O O . VAL A 1 96 ? -3.879 -20.719 -7.754 1 91.06 96 VAL A O 1
ATOM 774 N N . TYR A 1 97 ? -5.203 -22.281 -8.656 1 88.69 97 TYR A N 1
ATOM 775 C CA . TYR A 1 97 ? -5.32 -22.984 -7.383 1 88.69 97 TYR A CA 1
ATOM 776 C C . TYR A 1 97 ? -3.965 -23.484 -6.906 1 88.69 97 TYR A C 1
ATOM 778 O O . TYR A 1 97 ? -3.594 -23.281 -5.746 1 88.69 97 TYR A O 1
ATOM 786 N N . LYS A 1 98 ? -3.307 -24.156 -7.805 1 91.75 98 LYS A N 1
ATOM 787 C CA . LYS A 1 98 ? -1.976 -24.672 -7.492 1 91.75 98 LYS A CA 1
ATOM 788 C C . LYS A 1 98 ? -1.041 -23.547 -7.066 1 91.75 98 LYS A C 1
ATOM 790 O O . LYS A 1 98 ? -0.317 -23.672 -6.074 1 91.75 98 LYS A O 1
ATOM 795 N N . ALA A 1 99 ? -1.018 -22.469 -7.758 1 93.5 99 ALA A N 1
ATOM 796 C CA . ALA A 1 99 ? -0.186 -21.312 -7.438 1 93.5 99 ALA A CA 1
ATOM 797 C C . ALA A 1 99 ? -0.552 -20.734 -6.074 1 93.5 99 ALA A C 1
ATOM 799 O O . ALA A 1 99 ? 0.323 -20.297 -5.32 1 93.5 99 ALA A O 1
ATOM 800 N N . ASN A 1 100 ? -1.813 -20.688 -5.77 1 93.19 100 ASN A N 1
ATOM 801 C CA . ASN A 1 100 ? -2.273 -20.172 -4.488 1 93.19 100 ASN A CA 1
ATOM 802 C C . ASN A 1 100 ? -1.792 -21.031 -3.326 1 93.19 100 ASN A C 1
ATOM 804 O O . ASN A 1 100 ? -1.541 -20.516 -2.232 1 93.19 100 ASN A O 1
ATOM 808 N N . LEU A 1 101 ? -1.715 -22.328 -3.568 1 91.12 101 LEU A N 1
ATOM 809 C CA . LEU A 1 101 ? -1.166 -23.203 -2.537 1 91.12 101 LEU A CA 1
ATOM 810 C C . LEU A 1 101 ? 0.271 -22.812 -2.205 1 91.12 101 LEU A C 1
ATOM 812 O O . LEU A 1 101 ? 0.701 -22.938 -1.056 1 91.12 101 LEU A O 1
ATOM 816 N N . ALA A 1 102 ? 0.9 -22.297 -3.168 1 92.19 102 ALA A N 1
ATOM 817 C CA . ALA A 1 102 ? 2.312 -21.953 -3.014 1 92.19 102 ALA A CA 1
ATOM 818 C C . ALA A 1 102 ? 2.477 -20.594 -2.348 1 92.19 102 ALA A C 1
ATOM 820 O O . ALA A 1 102 ? 3.34 -20.422 -1.487 1 92.19 102 ALA A O 1
ATOM 821 N N . ILE A 1 103 ? 1.664 -19.609 -2.707 1 93.19 103 ILE A N 1
ATOM 822 C CA . ILE A 1 103 ? 1.958 -18.266 -2.225 1 93.19 103 ILE A CA 1
ATOM 823 C C . ILE A 1 103 ? 0.928 -17.859 -1.173 1 93.19 103 ILE A C 1
ATOM 825 O O . ILE A 1 103 ? 1.134 -16.891 -0.437 1 93.19 103 ILE A O 1
ATOM 829 N N . GLY A 1 104 ? -0.17 -18.562 -1.113 1 91.06 104 GLY A N 1
ATOM 830 C CA . GLY A 1 104 ? -1.087 -18.406 0.006 1 91.06 104 GLY A CA 1
ATOM 831 C C . GLY A 1 104 ? -1.848 -17.094 -0.012 1 91.06 104 GLY A C 1
ATOM 832 O O . GLY A 1 104 ? -1.865 -16.375 0.982 1 91.06 104 GLY A O 1
ATOM 833 N N . VAL A 1 105 ? -2.561 -16.797 -1.098 1 90.62 105 VAL A N 1
ATOM 834 C CA . VAL A 1 105 ? -3.428 -15.617 -1.129 1 90.62 105 VAL A CA 1
ATOM 835 C C . VAL A 1 105 ? -4.684 -15.883 -0.304 1 90.62 105 VAL A C 1
ATOM 837 O O . VAL A 1 105 ? -5.488 -16.75 -0.646 1 90.62 105 VAL A O 1
ATOM 840 N N . GLU A 1 106 ? -4.742 -15.086 0.688 1 79.75 106 GLU A N 1
ATOM 841 C CA . GLU A 1 106 ? -5.891 -15.211 1.579 1 79.75 106 GLU A CA 1
ATOM 842 C C . GLU A 1 106 ? -7.184 -14.812 0.875 1 79.75 106 GLU A C 1
ATOM 844 O O . GLU A 1 106 ? -7.16 -14.062 -0.099 1 79.75 106 GLU A O 1
ATOM 849 N N . THR A 1 107 ? -8.344 -15.398 1.172 1 71 107 THR A N 1
ATOM 850 C CA . THR A 1 107 ? -9.688 -14.984 0.77 1 71 107 THR A CA 1
ATOM 851 C C . THR A 1 107 ? -10.016 -15.516 -0.623 1 71 107 THR A C 1
ATOM 853 O O . THR A 1 107 ? -11.141 -15.344 -1.106 1 71 107 THR A O 1
ATOM 856 N N . LEU A 1 108 ? -9.062 -15.883 -1.435 1 71.31 108 LEU A N 1
ATOM 857 C CA . LEU A 1 108 ? -9.359 -16.312 -2.795 1 71.31 108 LEU A CA 1
ATOM 858 C C . LEU A 1 108 ? -10.305 -17.516 -2.791 1 71.31 108 LEU A C 1
ATOM 860 O O . LEU A 1 108 ? -11.297 -17.531 -3.514 1 71.31 108 LEU A O 1
ATOM 864 N N . PHE A 1 109 ? -10.008 -18.672 -2.264 1 59.88 109 PHE A N 1
ATOM 865 C CA . PHE A 1 109 ? -10.82 -19.875 -2.383 1 59.88 109 PHE A CA 1
ATOM 866 C C . PHE A 1 109 ? -11.68 -20.078 -1.144 1 59.88 109 PHE A C 1
ATOM 868 O O . PHE A 1 109 ? -12.398 -21.062 -1.034 1 59.88 109 PHE A O 1
ATOM 875 N N . THR A 1 110 ? -11.594 -19.203 -0.284 1 55.59 110 THR A N 1
ATOM 876 C CA . THR A 1 110 ? -12.562 -19.359 0.799 1 55.59 110 THR A CA 1
ATOM 877 C C . THR A 1 110 ? -13.984 -19.172 0.285 1 55.59 110 THR A C 1
ATOM 879 O O . THR A 1 110 ? -14.945 -19.625 0.921 1 55.59 110 THR A O 1
ATOM 882 N N . LYS A 1 111 ? -14.312 -18.5 -0.729 1 46.53 111 LYS A N 1
ATOM 883 C CA . LYS A 1 111 ? -15.719 -18.516 -1.132 1 46.53 111 LYS A CA 1
ATOM 884 C C . LYS A 1 111 ? -16.172 -19.938 -1.486 1 46.53 111 LYS A C 1
ATOM 886 O O . LYS A 1 111 ? -17.375 -20.219 -1.478 1 46.53 111 LYS A O 1
ATOM 891 N N . SER A 1 112 ? -15.281 -20.688 -2.062 1 40.84 112 SER A N 1
ATOM 892 C CA . SER A 1 112 ? -15.914 -21.859 -2.66 1 40.84 112 SER A CA 1
ATOM 893 C C . SER A 1 112 ? -16.438 -22.812 -1.589 1 40.84 112 SER A C 1
ATOM 895 O O . SER A 1 112 ? -17.078 -23.828 -1.904 1 40.84 112 SER A O 1
ATOM 897 N N . LYS A 1 113 ? -16.109 -22.688 -0.327 1 40.84 113 LYS A N 1
ATOM 898 C CA . LYS A 1 113 ? -16.672 -23.734 0.533 1 40.84 113 LYS A CA 1
ATOM 899 C C . LYS A 1 113 ? -18.172 -23.5 0.754 1 40.84 113 LYS A C 1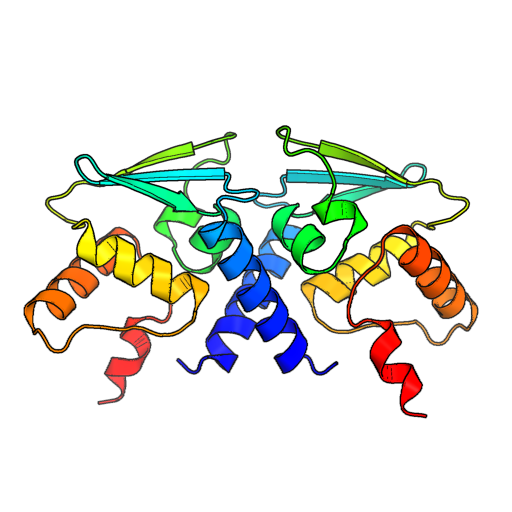
ATOM 901 O O . LYS A 1 113 ? -18.812 -24.25 1.493 1 40.84 113 LYS A O 1
ATOM 906 N N . GLY A 1 114 ? -18.609 -22.312 0.371 1 36.09 114 GLY A N 1
ATOM 907 C CA . GLY A 1 114 ? -20.047 -22.344 0.576 1 36.09 114 GLY A CA 1
ATOM 908 C C . GLY A 1 114 ? -20.781 -23.188 -0.443 1 36.09 114 GLY A C 1
ATOM 909 O O . GLY A 1 114 ? -22 -23.156 -0.533 1 36.09 114 GLY A O 1
ATOM 910 N N . VAL A 1 115 ? -20.125 -23.875 -1.274 1 30.06 115 VAL A N 1
ATOM 911 C CA . VAL A 1 115 ? -21.172 -24.719 -1.841 1 30.06 115 VAL A CA 1
ATOM 912 C C . VAL A 1 115 ? -21.578 -25.781 -0.825 1 30.06 115 VAL A C 1
ATOM 914 O O . VAL A 1 115 ? -20.75 -26.266 -0.054 1 30.06 115 VAL A O 1
ATOM 917 N N . MET B 1 1 ? -15.234 -13.242 -2.451 1 73.12 1 MET B N 1
ATOM 918 C CA . MET B 1 1 ? -15.227 -12.016 -1.662 1 73.12 1 MET B CA 1
ATOM 919 C C . MET B 1 1 ? -15.664 -10.82 -2.508 1 73.12 1 MET B C 1
ATOM 921 O O . MET B 1 1 ? -15.289 -10.719 -3.68 1 73.12 1 MET B O 1
ATOM 925 N N . SER B 1 2 ? -16.531 -10.055 -1.909 1 82.69 2 SER B N 1
ATOM 926 C CA . SER B 1 2 ? -16.953 -8.852 -2.613 1 82.69 2 SER B CA 1
ATOM 927 C C . SER B 1 2 ? -15.805 -7.871 -2.787 1 82.69 2 SER B C 1
ATOM 929 O O . SER B 1 2 ? -14.797 -7.965 -2.09 1 82.69 2 SER B O 1
ATOM 931 N N . GLN B 1 3 ? -15.859 -7.105 -3.785 1 87.62 3 GLN B N 1
ATOM 932 C CA . GLN B 1 3 ? -14.875 -6.055 -4.012 1 87.62 3 GLN B CA 1
ATOM 933 C C . GLN B 1 3 ? -14.734 -5.156 -2.785 1 87.62 3 GLN B C 1
ATOM 935 O O . GLN B 1 3 ? -13.633 -4.707 -2.459 1 87.62 3 GLN B O 1
ATOM 940 N N . GLN B 1 4 ? -15.906 -4.93 -2.174 1 92.12 4 GLN B N 1
ATOM 941 C CA . GLN B 1 4 ? -15.906 -4.105 -0.968 1 92.12 4 GLN B CA 1
ATOM 942 C C . GLN B 1 4 ? -15.102 -4.766 0.148 1 92.12 4 GLN B C 1
ATOM 944 O O . GLN B 1 4 ? -14.25 -4.125 0.77 1 92.12 4 GLN B O 1
ATOM 949 N N . ALA B 1 5 ? -15.406 -6.059 0.403 1 93.88 5 ALA B N 1
ATOM 950 C CA . ALA B 1 5 ? -14.688 -6.793 1.441 1 93.88 5 ALA B CA 1
ATOM 951 C C . ALA B 1 5 ? -13.195 -6.855 1.137 1 93.88 5 ALA B C 1
ATOM 953 O O . ALA B 1 5 ? -12.367 -6.777 2.045 1 93.88 5 ALA B O 1
ATOM 954 N N . HIS B 1 6 ? -12.898 -6.949 -0.116 1 95.81 6 HIS B N 1
ATOM 955 C CA . HIS B 1 6 ? -11.516 -7.039 -0.556 1 95.81 6 HIS B CA 1
ATOM 956 C C . HIS B 1 6 ? -10.758 -5.75 -0.256 1 95.81 6 HIS B C 1
ATOM 958 O O . HIS B 1 6 ? -9.68 -5.781 0.345 1 95.81 6 HIS B O 1
ATOM 964 N N . SER B 1 7 ? -11.328 -4.605 -0.653 1 96.88 7 SER B N 1
ATOM 965 C CA . SER B 1 7 ? -10.68 -3.316 -0.431 1 96.88 7 SER B CA 1
ATOM 966 C C . SER B 1 7 ? -10.594 -2.99 1.057 1 96.88 7 SER B C 1
ATOM 968 O O . SER B 1 7 ? -9.602 -2.42 1.515 1 96.88 7 SER B O 1
ATOM 970 N N . GLU B 1 8 ? -11.609 -3.326 1.795 1 96.69 8 GLU B N 1
ATOM 971 C CA . GLU B 1 8 ? -11.594 -3.08 3.234 1 96.69 8 GLU B CA 1
ATOM 972 C C . GLU B 1 8 ? -10.547 -3.941 3.932 1 96.69 8 GLU B C 1
ATOM 974 O O . GLU B 1 8 ? -9.906 -3.494 4.883 1 96.69 8 GLU B O 1
ATOM 979 N N . HIS B 1 9 ? -10.414 -5.199 3.465 1 96.5 9 HIS B N 1
ATOM 980 C CA . HIS B 1 9 ? -9.367 -6.066 4.004 1 96.5 9 HIS B CA 1
ATOM 981 C C . HIS B 1 9 ? -7.984 -5.48 3.756 1 96.5 9 HIS B C 1
ATOM 983 O O . HIS B 1 9 ? -7.145 -5.457 4.66 1 96.5 9 HIS B O 1
ATOM 989 N N . LEU B 1 10 ? -7.777 -5.004 2.572 1 97.69 10 LEU B N 1
ATOM 990 C CA . LEU B 1 10 ? -6.496 -4.391 2.242 1 97.69 10 LEU B CA 1
ATOM 991 C C . LEU B 1 10 ? -6.191 -3.229 3.178 1 97.69 10 LEU B C 1
ATOM 993 O O . LEU B 1 10 ? -5.098 -3.146 3.74 1 97.69 10 LEU B O 1
ATOM 997 N N . LEU B 1 11 ? -7.152 -2.354 3.357 1 98.19 11 LEU B N 1
ATOM 998 C CA . LEU B 1 11 ? -6.977 -1.199 4.234 1 98.19 11 LEU B CA 1
ATOM 999 C C . LEU B 1 11 ? -6.633 -1.641 5.652 1 98.19 11 LEU B C 1
ATOM 1001 O O . LEU B 1 11 ? -5.719 -1.091 6.273 1 98.19 11 LEU B O 1
ATOM 1005 N N . GLU B 1 12 ? -7.336 -2.633 6.121 1 97.94 12 GLU B N 1
ATOM 1006 C CA . GLU B 1 12 ? -7.105 -3.146 7.469 1 97.94 12 GLU B CA 1
ATOM 1007 C C . GLU B 1 12 ? -5.699 -3.721 7.605 1 97.94 12 GLU B C 1
ATOM 1009 O O . GLU B 1 12 ? -5.023 -3.486 8.609 1 97.94 12 GLU B O 1
ATOM 1014 N N . GLN B 1 13 ? -5.285 -4.469 6.641 1 97.81 13 GLN B N 1
ATOM 1015 C CA . GLN B 1 13 ? -3.961 -5.082 6.68 1 97.81 13 GLN B CA 1
ATOM 1016 C C . GLN B 1 13 ? -2.863 -4.023 6.641 1 97.81 13 GLN B C 1
ATOM 1018 O O . GLN B 1 13 ? -1.875 -4.121 7.371 1 97.81 13 GLN B O 1
ATOM 1023 N N . LEU B 1 14 ? -3.047 -3.025 5.84 1 98.5 14 LEU B N 1
ATOM 1024 C CA . LEU B 1 14 ? -2.051 -1.962 5.758 1 98.5 14 LEU B CA 1
ATOM 1025 C C . LEU B 1 14 ? -2.025 -1.138 7.039 1 98.5 14 LEU B C 1
ATOM 1027 O O . LEU B 1 14 ? -0.965 -0.679 7.469 1 98.5 14 LEU B O 1
ATOM 1031 N N . ARG B 1 15 ? -3.186 -0.928 7.629 1 98.31 15 ARG B N 1
ATOM 1032 C CA . ARG B 1 15 ? -3.24 -0.275 8.93 1 98.31 15 ARG B CA 1
ATOM 1033 C C . ARG B 1 15 ? -2.455 -1.065 9.977 1 98.31 15 ARG B C 1
ATOM 1035 O O . ARG B 1 15 ? -1.63 -0.502 10.695 1 98.31 15 ARG B O 1
ATOM 1042 N N . TRP B 1 16 ? -2.693 -2.355 10.008 1 98.12 16 TRP B N 1
ATOM 1043 C CA . TRP B 1 16 ? -1.99 -3.223 10.953 1 98.12 16 TRP B CA 1
ATOM 1044 C C . TRP B 1 16 ? -0.485 -3.176 10.711 1 98.12 16 TRP B C 1
ATOM 1046 O O . TRP B 1 16 ? 0.298 -3.086 11.656 1 98.12 16 TRP B O 1
ATOM 1056 N N . GLN B 1 17 ? -0.115 -3.264 9.477 1 97.56 17 GLN B N 1
ATOM 1057 C CA . GLN B 1 17 ? 1.302 -3.184 9.133 1 97.56 17 GLN B CA 1
ATOM 1058 C C . GLN B 1 17 ? 1.928 -1.904 9.68 1 97.56 17 GLN B C 1
ATOM 1060 O O . GLN B 1 17 ? 2.988 -1.946 10.312 1 97.56 17 GLN B O 1
ATOM 1065 N N . ARG B 1 18 ? 1.293 -0.771 9.469 1 97.94 18 ARG B N 1
ATOM 1066 C CA . ARG B 1 18 ? 1.844 0.497 9.93 1 97.94 18 ARG B CA 1
ATOM 1067 C C . ARG B 1 18 ? 1.946 0.522 11.453 1 97.94 18 ARG B C 1
ATOM 1069 O O . ARG B 1 18 ? 2.975 0.921 12.008 1 97.94 18 ARG B O 1
ATOM 1076 N N . GLU B 1 19 ? 0.875 0.075 12.109 1 97.69 19 GLU B N 1
ATOM 1077 C CA . GLU B 1 19 ? 0.848 0.073 13.57 1 97.69 19 GLU B CA 1
ATOM 1078 C C . GLU B 1 19 ? 1.926 -0.843 14.141 1 97.69 19 GLU B C 1
ATOM 1080 O O . GLU B 1 19 ? 2.424 -0.611 15.242 1 97.69 19 GLU B O 1
ATOM 1085 N N . SER B 1 20 ? 2.348 -1.835 13.359 1 96.75 20 SER B N 1
ATOM 1086 C CA . SER B 1 20 ? 3.361 -2.795 13.781 1 96.75 20 SER B CA 1
ATOM 1087 C C . SER B 1 20 ? 4.73 -2.439 13.211 1 96.75 20 SER B C 1
ATOM 1089 O O . SER B 1 20 ? 5.688 -3.199 13.367 1 96.75 20 SER B O 1
ATOM 1091 N N . ASN B 1 21 ? 4.82 -1.335 12.57 1 96 21 ASN B N 1
ATOM 1092 C CA . ASN B 1 21 ? 6.051 -0.867 11.938 1 96 21 ASN B CA 1
ATOM 1093 C C . ASN B 1 21 ? 6.609 -1.899 10.961 1 96 21 ASN B C 1
ATOM 1095 O O . ASN B 1 21 ? 7.812 -2.166 10.961 1 96 21 ASN B O 1
ATOM 1099 N N . VAL B 1 22 ? 5.691 -2.516 10.227 1 94.56 22 VAL B N 1
ATOM 1100 C CA . VAL B 1 22 ? 6.055 -3.533 9.242 1 94.56 22 VAL B CA 1
ATOM 1101 C C . VAL B 1 22 ? 6.047 -2.93 7.84 1 94.56 22 VAL B C 1
ATOM 1103 O O . VAL B 1 22 ? 5.086 -2.26 7.453 1 94.56 22 VAL B O 1
ATOM 1106 N N . LEU B 1 23 ? 7.16 -3.035 7.062 1 93.19 23 LEU B N 1
ATOM 1107 C CA . LEU B 1 23 ? 7.316 -2.682 5.656 1 93.19 23 LEU B CA 1
ATOM 1108 C C . LEU B 1 23 ? 7.145 -1.18 5.449 1 93.19 23 LEU B C 1
ATOM 1110 O O . LEU B 1 23 ? 6.785 -0.735 4.359 1 93.19 23 LEU B O 1
ATOM 1114 N N . CYS B 1 24 ? 7.234 -0.404 6.512 1 95.06 24 CYS B N 1
ATOM 1115 C CA . CYS B 1 24 ? 7.23 1.048 6.363 1 95.06 24 CYS B CA 1
ATOM 1116 C C . CYS B 1 24 ? 8.484 1.523 5.645 1 95.06 24 CYS B C 1
ATOM 1118 O O . CYS B 1 24 ? 9.594 1.103 5.98 1 95.06 24 CYS B O 1
ATOM 1120 N N . ASP B 1 25 ? 8.305 2.418 4.676 1 92.88 25 ASP B N 1
ATOM 1121 C CA . ASP B 1 25 ? 9.461 2.793 3.867 1 92.88 25 ASP B CA 1
ATOM 1122 C C . ASP B 1 25 ? 9.609 4.312 3.793 1 92.88 25 ASP B C 1
ATOM 1124 O O . ASP B 1 25 ? 10.398 4.824 2.996 1 92.88 25 ASP B O 1
ATOM 1128 N N . ILE B 1 26 ? 8.891 5.078 4.57 1 94.94 26 ILE B N 1
ATOM 1129 C CA . ILE B 1 26 ? 9.062 6.523 4.664 1 94.94 26 ILE B CA 1
ATOM 1130 C C . ILE B 1 26 ? 8.961 6.961 6.125 1 94.94 26 ILE B C 1
ATOM 1132 O O . ILE B 1 26 ? 8.164 6.406 6.887 1 94.94 26 ILE B O 1
ATOM 1136 N N . TH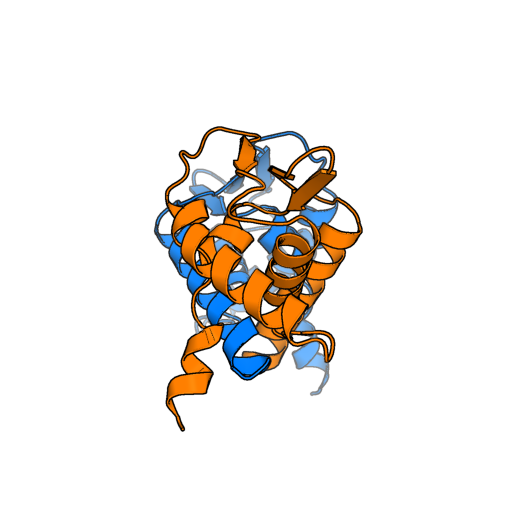R B 1 27 ? 9.812 7.828 6.488 1 96.62 27 THR B N 1
ATOM 1137 C CA . THR B 1 27 ? 9.758 8.5 7.781 1 96.62 27 THR B CA 1
ATOM 1138 C C . THR B 1 27 ? 9.445 9.984 7.609 1 96.62 27 THR B C 1
ATOM 1140 O O . THR B 1 27 ? 10.18 10.695 6.918 1 96.62 27 THR B O 1
ATOM 1143 N N . VAL B 1 28 ? 8.312 10.406 8.18 1 97.06 28 VAL B N 1
ATOM 1144 C CA . VAL B 1 28 ? 7.934 11.812 8.156 1 97.06 28 VAL B CA 1
ATOM 1145 C C . VAL B 1 28 ? 8.273 12.461 9.492 1 97.06 28 VAL B C 1
ATOM 1147 O O . VAL B 1 28 ? 7.867 11.977 10.555 1 97.06 28 VAL B O 1
ATOM 1150 N N . VAL B 1 29 ? 9.031 13.531 9.414 1 97.5 29 VAL B N 1
ATOM 1151 C CA . VAL B 1 29 ? 9.508 14.18 10.633 1 97.5 29 VAL B CA 1
ATOM 1152 C C . VAL B 1 29 ? 8.828 15.531 10.805 1 97.5 29 VAL B C 1
ATOM 1154 O O . VAL B 1 29 ? 8.797 16.344 9.867 1 97.5 29 VAL B O 1
ATOM 1157 N N . VAL B 1 30 ? 8.219 15.727 11.93 1 97.38 30 VAL B N 1
ATOM 1158 C CA . VAL B 1 30 ? 7.699 17.016 12.352 1 97.38 30 VAL B CA 1
ATOM 1159 C C . VAL B 1 30 ? 8.258 17.375 13.727 1 97.38 30 VAL B C 1
ATOM 1161 O O . VAL B 1 30 ? 7.977 16.688 14.719 1 97.38 30 VAL B O 1
ATOM 1164 N N . GLY B 1 31 ? 8.977 18.469 13.805 1 95.06 31 GLY B N 1
ATOM 1165 C CA . GLY B 1 31 ? 9.68 18.734 15.047 1 95.06 31 GLY B CA 1
ATOM 1166 C C . GLY B 1 31 ? 10.562 17.578 15.484 1 95.06 31 GLY B C 1
ATOM 1167 O O . GLY B 1 31 ? 11.438 17.156 14.734 1 95.06 31 GLY B O 1
ATOM 1168 N N . ASP B 1 32 ? 10.273 17.016 16.703 1 94.69 32 ASP B N 1
ATOM 1169 C CA . ASP B 1 32 ? 11.078 15.922 17.25 1 94.69 32 ASP B CA 1
ATOM 1170 C C . ASP B 1 32 ? 10.352 14.586 17.109 1 94.69 32 ASP B C 1
ATOM 1172 O O . ASP B 1 32 ? 10.812 13.57 17.641 1 94.69 32 ASP B O 1
ATOM 1176 N N . THR B 1 33 ? 9.312 14.602 16.391 1 97.19 33 THR B N 1
ATOM 1177 C CA . THR B 1 33 ? 8.5 13.398 16.281 1 97.19 33 THR B CA 1
ATOM 1178 C C . THR B 1 33 ? 8.672 12.742 14.922 1 97.19 33 THR B C 1
ATOM 1180 O O . THR B 1 33 ? 8.719 13.422 13.898 1 97.19 33 THR B O 1
ATOM 1183 N N . LEU B 1 34 ? 8.836 11.445 14.961 1 97.69 34 LEU B N 1
ATOM 1184 C CA . LEU B 1 34 ? 8.984 10.648 13.758 1 97.69 34 LEU B CA 1
ATOM 1185 C C . LEU B 1 34 ? 7.727 9.812 13.5 1 97.69 34 LEU B C 1
ATOM 1187 O O . LEU B 1 34 ? 7.199 9.18 14.414 1 97.69 34 LEU B O 1
ATOM 1191 N N . PHE B 1 35 ? 7.191 9.875 12.289 1 98 35 PHE B N 1
ATOM 1192 C CA . PHE B 1 35 ? 6.074 9.047 11.852 1 98 35 PHE B CA 1
ATOM 1193 C C . PHE B 1 35 ? 6.508 8.094 10.742 1 98 35 PHE B C 1
ATOM 1195 O O . PHE B 1 35 ? 7.008 8.531 9.703 1 98 35 PHE B O 1
ATOM 1202 N N . ARG B 1 36 ? 6.316 6.848 10.984 1 97.12 36 ARG B N 1
ATOM 1203 C CA . ARG B 1 36 ? 6.602 5.844 9.961 1 97.12 36 ARG B CA 1
ATOM 1204 C C . ARG B 1 36 ? 5.336 5.477 9.195 1 97.12 36 ARG B C 1
ATOM 1206 O O . ARG B 1 36 ? 4.25 5.406 9.773 1 97.12 36 ARG B O 1
ATOM 1213 N N . ALA B 1 37 ? 5.496 5.289 7.898 1 97.25 37 ALA B N 1
ATOM 1214 C CA . ALA B 1 37 ? 4.352 4.945 7.059 1 97.25 37 ALA B CA 1
ATOM 1215 C C . ALA B 1 37 ? 4.797 4.254 5.773 1 97.25 37 ALA B C 1
ATOM 1217 O O . ALA B 1 37 ? 5.984 3.961 5.602 1 97.25 37 ALA B O 1
ATOM 1218 N N . HIS B 1 38 ? 3.916 3.879 4.977 1 96.88 38 HIS B N 1
ATOM 1219 C CA . HIS B 1 38 ? 4.184 3.367 3.637 1 96.88 38 HIS B CA 1
ATOM 1220 C C . HIS B 1 38 ? 4.055 4.469 2.59 1 96.88 38 HIS B C 1
ATOM 1222 O O . HIS B 1 38 ? 3.004 5.105 2.479 1 96.88 38 HIS B O 1
ATOM 1228 N N . ARG B 1 39 ? 5.004 4.625 1.804 1 95.94 39 ARG B N 1
ATOM 1229 C CA . ARG B 1 39 ? 5.02 5.707 0.825 1 95.94 39 ARG B CA 1
ATOM 1230 C C . ARG B 1 39 ? 3.906 5.527 -0.204 1 95.94 39 ARG B C 1
ATOM 1232 O O . ARG B 1 39 ? 3.262 6.5 -0.602 1 95.94 39 ARG B O 1
ATOM 1239 N N . ASN B 1 40 ? 3.756 4.293 -0.691 1 96.69 40 ASN B N 1
ATOM 1240 C CA . ASN B 1 40 ? 2.744 4.066 -1.719 1 96.69 40 ASN B CA 1
ATOM 1241 C C . ASN B 1 40 ? 1.339 4.348 -1.193 1 96.69 40 ASN B C 1
ATOM 1243 O O . ASN B 1 40 ? 0.47 4.797 -1.942 1 96.69 40 ASN B O 1
ATOM 1247 N N . VAL B 1 41 ? 1.049 4.121 0.118 1 97.94 41 VAL B N 1
ATOM 1248 C CA . VAL B 1 41 ? -0.239 4.426 0.731 1 97.94 41 VAL B CA 1
ATOM 1249 C C . VAL B 1 41 ? -0.406 5.938 0.854 1 97.94 41 VAL B C 1
ATOM 1251 O O . VAL B 1 41 ? -1.453 6.484 0.499 1 97.94 41 VAL B O 1
ATOM 1254 N N . LEU B 1 42 ? 0.671 6.652 1.347 1 96.94 42 LEU B N 1
ATOM 1255 C CA . LEU B 1 42 ? 0.607 8.109 1.435 1 96.94 42 LEU B CA 1
ATOM 1256 C C . LEU B 1 42 ? 0.381 8.727 0.059 1 96.94 42 LEU B C 1
ATOM 1258 O O . LEU B 1 42 ? -0.457 9.617 -0.096 1 96.94 42 LEU B O 1
ATOM 1262 N N . ALA B 1 43 ? 1.058 8.211 -0.948 1 96.31 43 ALA B N 1
ATOM 1263 C CA . ALA B 1 43 ? 0.987 8.734 -2.309 1 96.31 43 ALA B CA 1
ATOM 1264 C C . ALA B 1 43 ? -0.397 8.516 -2.912 1 96.31 43 ALA B C 1
ATOM 1266 O O . ALA B 1 43 ? -0.815 9.25 -3.811 1 96.31 43 ALA B O 1
ATOM 1267 N N . ALA B 1 44 ? -1.089 7.547 -2.432 1 96.94 44 ALA B N 1
ATOM 1268 C CA . ALA B 1 44 ? -2.43 7.25 -2.928 1 96.94 44 ALA B CA 1
ATOM 1269 C C . ALA B 1 44 ? -3.412 8.359 -2.551 1 96.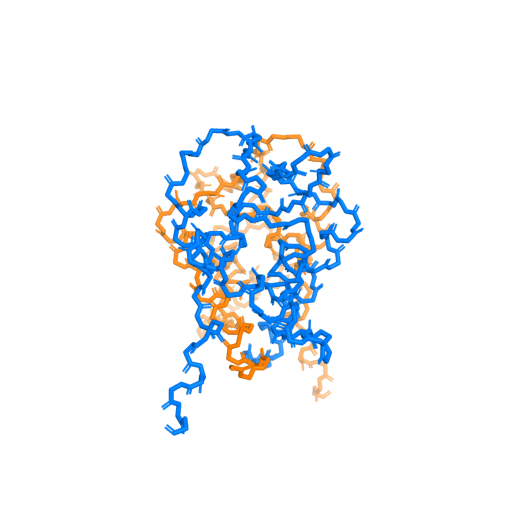94 44 ALA B C 1
ATOM 1271 O O . ALA B 1 44 ? -4.461 8.508 -3.182 1 96.94 44 ALA B O 1
ATOM 1272 N N . PHE B 1 45 ? -3.1 9.133 -1.548 1 96.31 45 PHE B N 1
ATOM 1273 C CA . PHE B 1 45 ? -4.051 10.109 -1.041 1 96.31 45 PHE B CA 1
ATOM 1274 C C . PHE B 1 45 ? -3.469 11.516 -1.106 1 96.31 45 PHE B C 1
ATOM 1276 O O . PHE B 1 45 ? -4.199 12.5 -0.996 1 96.31 45 PHE B O 1
ATOM 1283 N N . SER B 1 46 ? -2.191 11.594 -1.243 1 95.69 46 SER B N 1
ATOM 1284 C CA . SER B 1 46 ? -1.543 12.891 -1.076 1 95.69 46 SER B CA 1
ATOM 1285 C C . SER B 1 46 ? -0.679 13.242 -2.285 1 95.69 46 SER B C 1
ATOM 1287 O O . SER B 1 46 ? 0.302 12.547 -2.572 1 95.69 46 SER B O 1
ATOM 1289 N N . GLY B 1 47 ? -0.979 14.312 -2.926 1 93.25 47 GLY B N 1
ATOM 1290 C CA . GLY B 1 47 ? -0.167 14.789 -4.035 1 93.25 47 GLY B CA 1
ATOM 1291 C C . GLY B 1 47 ? 1.259 15.117 -3.635 1 93.25 47 GLY B C 1
ATOM 1292 O O . GLY B 1 47 ? 2.189 14.938 -4.426 1 93.25 47 GLY B O 1
ATOM 1293 N N . PHE B 1 48 ? 1.44 15.602 -2.447 1 94.12 48 PHE B N 1
ATOM 1294 C CA . PHE B 1 48 ? 2.758 15.922 -1.908 1 94.12 48 PHE B CA 1
ATOM 1295 C C . PHE B 1 48 ? 3.631 14.672 -1.85 1 94.12 48 PHE B C 1
ATOM 1297 O O . PHE B 1 48 ? 4.758 14.672 -2.348 1 94.12 48 PHE B O 1
ATOM 1304 N N . PHE B 1 49 ? 3.137 13.602 -1.348 1 94.25 49 PHE B N 1
ATOM 1305 C CA . PHE B 1 49 ? 3.914 12.383 -1.175 1 94.25 49 PHE B CA 1
ATOM 1306 C C . PHE B 1 49 ? 4.055 11.633 -2.498 1 94.25 49 PHE B C 1
ATOM 1308 O O . PHE B 1 49 ? 5.02 10.898 -2.701 1 94.25 49 PHE B O 1
ATOM 1315 N N . SER B 1 50 ? 3.08 11.797 -3.383 1 93.44 50 SER B N 1
ATOM 1316 C CA . SER B 1 50 ? 3.178 11.172 -4.699 1 93.44 50 SER B CA 1
ATOM 1317 C C . SER B 1 50 ? 4.27 11.82 -5.539 1 93.44 50 SER B C 1
ATOM 1319 O O . SER B 1 50 ? 4.836 11.18 -6.43 1 93.44 50 SER B O 1
ATOM 1321 N N . ALA B 1 51 ? 4.633 13.031 -5.254 1 91.81 51 ALA B N 1
ATOM 1322 C CA . ALA B 1 51 ? 5.578 13.797 -6.062 1 91.81 51 ALA B CA 1
ATOM 1323 C C . ALA B 1 51 ? 7.004 13.625 -5.551 1 91.81 51 ALA B C 1
ATOM 1325 O O . ALA B 1 51 ? 7.961 14.023 -6.219 1 91.81 51 ALA B O 1
ATOM 1326 N N . LEU B 1 52 ? 7.137 12.961 -4.371 1 88.62 52 LEU B N 1
ATOM 1327 C CA . LEU B 1 52 ? 8.477 12.75 -3.838 1 88.62 52 LEU B CA 1
ATOM 1328 C C . LEU B 1 52 ? 9.258 11.773 -4.715 1 88.62 52 LEU B C 1
ATOM 1330 O O . LEU B 1 52 ? 8.703 10.797 -5.223 1 88.62 52 LEU B O 1
ATOM 1334 N N . PRO B 1 53 ? 10.453 12.07 -4.91 1 80.12 53 PRO B N 1
ATOM 1335 C CA . PRO B 1 53 ? 11.273 11.172 -5.727 1 80.12 53 PRO B CA 1
ATOM 1336 C C . PRO B 1 53 ? 11.438 9.789 -5.098 1 80.12 53 PRO B C 1
ATOM 1338 O O . PRO B 1 53 ? 11.438 9.664 -3.871 1 80.12 53 PRO B O 1
ATOM 1341 N N . ASP B 1 54 ? 11.359 8.781 -5.902 1 67.56 54 ASP B N 1
ATOM 1342 C CA . ASP B 1 54 ? 11.398 7.375 -5.52 1 67.56 54 ASP B CA 1
ATOM 1343 C C . ASP B 1 54 ? 12.812 6.934 -5.176 1 67.56 54 ASP B C 1
ATOM 1345 O O . ASP B 1 54 ? 13.594 6.582 -6.062 1 67.56 54 ASP B O 1
ATOM 1349 N N . ARG B 1 55 ? 13.312 7.367 -4.105 1 64.44 55 ARG B N 1
ATOM 1350 C CA . ARG B 1 55 ? 14.648 6.867 -3.785 1 64.44 55 ARG B CA 1
ATOM 1351 C C . ARG B 1 55 ? 14.664 6.184 -2.422 1 64.44 55 ARG B C 1
ATOM 1353 O O . ARG B 1 55 ? 14.727 6.852 -1.388 1 64.44 55 ARG B O 1
ATOM 1360 N N . GLY B 1 56 ? 14.539 4.797 -2.416 1 64.25 56 GLY B N 1
ATOM 1361 C CA . GLY B 1 56 ? 14.773 4.09 -1.17 1 64.25 56 GLY B CA 1
ATOM 1362 C C . GLY B 1 56 ? 14 4.66 0.001 1 64.25 56 GLY B C 1
ATOM 1363 O O . GLY B 1 56 ? 12.93 5.25 -0.184 1 64.25 56 GLY B O 1
ATOM 1364 N N . HIS B 1 57 ? 14.531 4.316 1.193 1 66.62 57 HIS B N 1
ATOM 1365 C CA . HIS B 1 57 ? 13.938 4.891 2.396 1 66.62 57 HIS B CA 1
ATOM 1366 C C . HIS B 1 57 ? 14.094 6.41 2.412 1 66.62 57 HIS B C 1
ATOM 1368 O O . HIS B 1 57 ? 15.211 6.926 2.305 1 66.62 57 HIS B O 1
ATOM 1374 N N . ARG B 1 58 ? 12.852 7 2.631 1 79.75 58 ARG B N 1
ATOM 1375 C CA . ARG B 1 58 ? 12.852 8.453 2.527 1 79.75 58 ARG B CA 1
ATOM 1376 C C . ARG B 1 58 ? 12.531 9.102 3.869 1 79.75 58 ARG B C 1
ATOM 1378 O O . ARG B 1 58 ? 11.656 8.625 4.598 1 79.75 58 ARG B O 1
ATOM 1385 N N . VAL B 1 59 ? 13.422 10 4.164 1 89.75 59 VAL B N 1
ATOM 1386 C CA . VAL B 1 59 ? 13.086 10.891 5.27 1 89.75 59 VAL B CA 1
ATOM 1387 C C . VAL B 1 59 ? 12.539 12.211 4.723 1 89.75 59 VAL B C 1
ATOM 1389 O O . VAL B 1 59 ? 13.164 12.828 3.855 1 89.75 59 VAL B O 1
ATOM 1392 N N . THR B 1 60 ? 11.297 12.531 5.07 1 92.88 60 THR B N 1
ATOM 1393 C CA . THR B 1 60 ? 10.664 13.789 4.699 1 92.88 60 THR B CA 1
ATOM 1394 C C . THR B 1 60 ? 10.406 14.648 5.938 1 92.88 60 THR B C 1
ATOM 1396 O O . THR B 1 60 ? 9.727 14.211 6.871 1 92.88 60 THR B O 1
ATOM 1399 N N . THR B 1 61 ? 11 15.836 5.945 1 94.94 61 THR B N 1
ATOM 1400 C CA . THR B 1 61 ? 10.812 16.75 7.07 1 94.94 61 THR B CA 1
ATOM 1401 C C . THR B 1 61 ? 9.797 17.828 6.727 1 94.94 61 THR B C 1
ATOM 1403 O O . THR B 1 61 ? 9.922 18.5 5.703 1 94.94 61 THR B O 1
ATOM 1406 N N . LEU B 1 62 ? 8.758 17.922 7.621 1 96.19 62 LEU B N 1
ATOM 1407 C CA . LEU B 1 62 ? 7.73 18.953 7.434 1 96.19 62 LEU B CA 1
ATOM 1408 C C . LEU B 1 62 ? 7.93 20.094 8.406 1 96.19 62 LEU B C 1
ATOM 1410 O O . LEU B 1 62 ? 8.359 19.891 9.547 1 96.19 62 LEU B O 1
ATOM 1414 N N . ASN B 1 63 ? 7.629 21.297 7.918 1 96.25 63 ASN B N 1
ATOM 1415 C CA . ASN B 1 63 ? 7.715 22.5 8.734 1 96.25 63 ASN B CA 1
ATOM 1416 C C . ASN B 1 63 ? 6.613 22.531 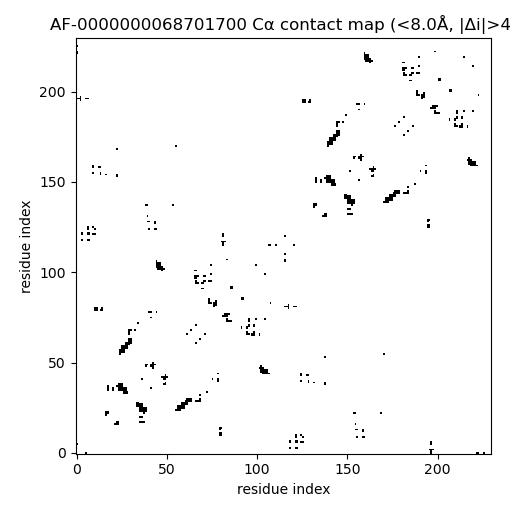9.789 1 96.25 63 ASN B C 1
ATOM 1418 O O . ASN B 1 63 ? 5.43 22.578 9.453 1 96.25 63 ASN B O 1
ATOM 1422 N N . PRO B 1 64 ? 7 22.562 11.078 1 95.88 64 PRO B N 1
ATOM 1423 C CA . PRO B 1 64 ? 6.004 22.578 12.148 1 95.88 64 PRO B CA 1
ATOM 1424 C C . PRO B 1 64 ? 5.113 23.812 12.117 1 95.88 64 PRO B C 1
ATOM 1426 O O . PRO B 1 64 ? 4.059 23.844 12.758 1 95.88 64 PRO B O 1
ATOM 1429 N N . GLU B 1 65 ? 5.48 24.875 11.406 1 94.38 65 GLU B N 1
ATOM 1430 C CA . GLU B 1 65 ? 4.641 26.062 11.258 1 94.38 65 GLU B CA 1
ATOM 1431 C C . GLU B 1 65 ? 3.391 25.75 10.438 1 94.38 65 GLU B C 1
ATOM 1433 O O . GLU B 1 65 ? 2.348 26.375 10.625 1 94.38 65 GLU B O 1
ATOM 1438 N N . PHE B 1 66 ? 3.539 24.766 9.594 1 94.62 66 PHE B N 1
ATOM 1439 C CA . PHE B 1 66 ? 2.438 24.469 8.688 1 94.62 66 PHE B CA 1
ATOM 1440 C C . PHE B 1 66 ? 1.745 23.172 9.078 1 94.62 66 PHE B C 1
ATOM 1442 O O . PHE B 1 66 ? 0.532 23.031 8.906 1 94.62 66 PHE B O 1
ATOM 1449 N N . VAL B 1 67 ? 2.531 22.234 9.578 1 95.94 67 VAL B N 1
ATOM 1450 C CA . VAL B 1 67 ? 1.996 20.922 9.945 1 95.94 67 VAL B CA 1
ATOM 1451 C C . VAL B 1 67 ? 2.406 20.578 11.375 1 95.94 67 VAL B C 1
ATOM 1453 O O . VAL B 1 67 ? 3.584 20.344 11.648 1 95.94 67 VAL B O 1
ATOM 1456 N N . SER B 1 68 ? 1.412 20.562 12.242 1 94.5 68 SER B N 1
ATOM 1457 C CA . SER B 1 68 ? 1.701 20.141 13.609 1 94.5 68 SER B CA 1
ATOM 1458 C C . SER B 1 68 ? 1.766 18.625 13.719 1 94.5 68 SER B C 1
ATOM 1460 O O . SER B 1 68 ? 1.247 17.922 12.859 1 94.5 68 SER B O 1
ATOM 1462 N N . GLU B 1 69 ? 2.377 18.141 14.852 1 95.81 69 GLU B N 1
ATOM 1463 C CA . GLU B 1 69 ? 2.439 16.703 15.117 1 95.81 69 GLU B CA 1
ATOM 1464 C C . GLU B 1 69 ? 1.041 16.094 15.203 1 95.81 69 GLU B C 1
ATOM 1466 O O . GLU B 1 69 ? 0.788 15.031 14.641 1 95.81 69 GLU B O 1
ATOM 1471 N N . GLN B 1 70 ? 0.206 16.828 15.898 1 93.44 70 GLN B N 1
ATOM 1472 C CA . GLN B 1 70 ? -1.152 16.328 16.109 1 93.44 70 GLN B CA 1
ATOM 1473 C C . GLN B 1 70 ? -1.92 16.281 14.781 1 93.44 70 GLN B C 1
ATOM 1475 O O . GLN B 1 70 ? -2.643 15.312 14.523 1 93.44 70 GLN B O 1
ATOM 1480 N N . ALA B 1 71 ? -1.781 17.25 13.93 1 93.56 71 ALA B N 1
ATOM 1481 C CA . ALA B 1 71 ? -2.477 17.312 12.648 1 93.56 71 ALA B CA 1
ATOM 1482 C C . ALA B 1 71 ? -1.993 16.188 11.719 1 93.56 71 ALA B C 1
ATOM 1484 O O . ALA B 1 71 ? -2.797 15.547 11.047 1 93.56 71 ALA B O 1
ATOM 1485 N N . LEU B 1 72 ? -0.65 15.984 11.703 1 95.81 72 LEU B N 1
ATOM 1486 C CA . LEU B 1 72 ? -0.111 14.922 10.859 1 95.81 72 LEU B CA 1
ATOM 1487 C C . LEU B 1 72 ? -0.611 13.555 11.328 1 95.81 72 LEU B C 1
ATOM 1489 O O . LEU B 1 72 ? -1.008 12.727 10.508 1 95.81 72 LEU B O 1
ATOM 1493 N N . ASP B 1 73 ? -0.591 13.391 12.609 1 95.19 73 ASP B N 1
ATOM 1494 C CA . ASP B 1 73 ? -1.094 12.141 13.164 1 95.19 73 ASP B CA 1
ATOM 1495 C C . ASP B 1 73 ? -2.541 11.891 12.75 1 95.19 73 ASP B C 1
ATOM 1497 O O . ASP B 1 73 ? -2.896 10.781 12.344 1 95.19 73 ASP B O 1
ATOM 1501 N N . THR B 1 74 ? -3.391 12.898 12.828 1 93.25 74 THR B N 1
ATOM 1502 C CA . THR B 1 74 ? -4.797 12.82 12.445 1 93.25 74 THR B CA 1
ATOM 1503 C C . THR B 1 74 ? -4.934 12.477 10.969 1 93.25 74 THR B C 1
ATOM 1505 O O . THR B 1 74 ? -5.742 11.625 10.594 1 93.25 74 THR B O 1
ATOM 1508 N N . LEU B 1 75 ? -4.109 13.109 10.109 1 94.88 75 LEU B N 1
ATOM 1509 C CA . LEU B 1 75 ? -4.164 12.875 8.672 1 94.88 75 LEU B CA 1
ATOM 1510 C C . LEU B 1 75 ? -3.711 11.461 8.336 1 94.88 75 LEU B C 1
ATOM 1512 O O . LEU B 1 75 ? -4.328 10.781 7.512 1 94.88 75 LEU B O 1
ATOM 1516 N N . LEU B 1 76 ? -2.652 11.016 8.992 1 96.5 76 LEU B N 1
ATOM 1517 C CA . LEU B 1 76 ? -2.166 9.656 8.766 1 96.5 76 LEU B CA 1
ATOM 1518 C C . LEU B 1 76 ? -3.203 8.625 9.203 1 96.5 76 LEU B C 1
ATOM 1520 O O . LEU B 1 76 ? -3.449 7.648 8.492 1 96.5 76 LEU B O 1
ATOM 1524 N N . LYS B 1 77 ? -3.793 8.891 10.367 1 95 77 LYS B N 1
ATOM 1525 C CA . LYS B 1 77 ? -4.855 7.996 10.82 1 95 77 LYS B CA 1
ATOM 1526 C C . LYS B 1 77 ? -6.008 7.957 9.82 1 95 77 LYS B C 1
ATOM 1528 O O . LYS B 1 77 ? -6.547 6.887 9.531 1 95 77 LYS B O 1
ATOM 1533 N N . TYR B 1 78 ? -6.312 9.055 9.297 1 94.62 78 TYR B N 1
ATOM 1534 C CA . TYR B 1 78 ? -7.363 9.109 8.289 1 94.62 78 TYR B CA 1
ATOM 1535 C C . TYR B 1 78 ? -6.992 8.273 7.066 1 94.62 78 TYR B C 1
ATOM 1537 O O . TYR B 1 78 ? -7.805 7.492 6.57 1 94.62 78 TYR B O 1
ATOM 1545 N N . ILE B 1 79 ? -5.82 8.43 6.602 1 96.94 79 ILE B N 1
ATOM 1546 C CA . ILE B 1 79 ? -5.352 7.73 5.41 1 96.94 79 ILE B CA 1
ATOM 1547 C C . ILE B 1 79 ? -5.469 6.223 5.625 1 96.94 79 ILE B C 1
ATOM 1549 O O . ILE B 1 79 ? -5.906 5.496 4.727 1 96.94 79 ILE B O 1
ATOM 1553 N N . TYR B 1 80 ? -5.227 5.77 6.84 1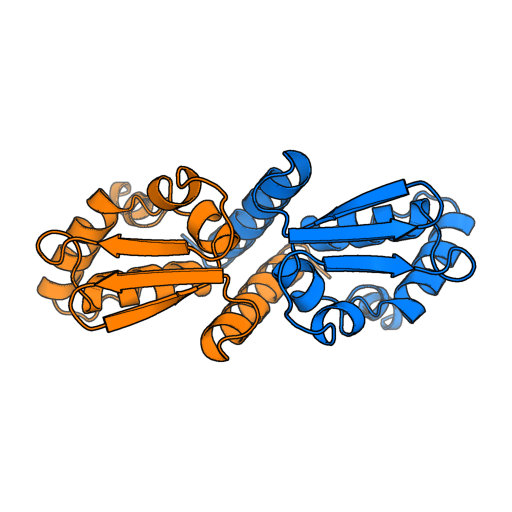 97.62 80 TYR B N 1
ATOM 1554 C CA . TYR B 1 80 ? -5.145 4.332 7.082 1 97.62 80 TYR B CA 1
ATOM 1555 C C . TYR B 1 80 ? -6.473 3.787 7.59 1 97.62 80 TYR B C 1
ATOM 1557 O O . TYR B 1 80 ? -6.637 2.574 7.75 1 97.62 80 TYR B O 1
ATOM 1565 N N . THR B 1 81 ? -7.508 4.664 7.824 1 95.75 81 THR B N 1
ATOM 1566 C CA . THR B 1 81 ? -8.75 4.145 8.391 1 95.75 81 THR B CA 1
ATOM 1567 C C . THR B 1 81 ? -9.953 4.645 7.598 1 95.75 81 THR B C 1
ATOM 1569 O O . THR B 1 81 ? -11.023 4.043 7.645 1 95.75 81 THR B O 1
ATOM 1572 N N . GLY B 1 82 ? -9.797 5.801 6.98 1 93.75 82 GLY B N 1
ATOM 1573 C CA . GLY B 1 82 ? -10.93 6.457 6.344 1 93.75 82 GLY B CA 1
ATOM 1574 C C . GLY B 1 82 ? -11.773 7.258 7.316 1 93.75 82 GLY B C 1
ATOM 1575 O O . GLY B 1 82 ? -12.812 7.809 6.938 1 93.75 82 GLY B O 1
ATOM 1576 N N . GLU B 1 83 ? -11.336 7.309 8.578 1 90.25 83 GLU B N 1
ATOM 1577 C CA . GLU B 1 83 ? -12.094 8.016 9.602 1 90.25 83 GLU B CA 1
ATOM 1578 C C . GLU B 1 83 ? -11.336 9.258 10.086 1 90.25 83 GLU B C 1
ATOM 1580 O O . GLU B 1 83 ? -10.195 9.156 10.531 1 90.25 83 GLU B O 1
ATOM 1585 N N . LEU B 1 84 ? -11.953 10.391 9.836 1 85.38 84 LEU B N 1
ATOM 1586 C CA . LEU B 1 84 ? -11.367 11.625 10.336 1 85.38 84 LEU B CA 1
ATOM 1587 C C . LEU B 1 84 ? -11.812 11.914 11.766 1 85.38 84 LEU B C 1
ATOM 1589 O O . LEU B 1 84 ? -12.992 12.195 12 1 85.38 84 LEU B O 1
ATOM 1593 N N . HIS B 1 85 ? -11.008 11.625 12.766 1 75.62 85 HIS B N 1
ATOM 1594 C CA . HIS B 1 85 ? -11.336 11.891 14.164 1 75.62 85 HIS B CA 1
ATOM 1595 C C . HIS B 1 85 ? -10.859 13.273 14.594 1 75.62 85 HIS B C 1
ATOM 1597 O O . HIS B 1 85 ? -9.656 13.516 14.68 1 75.62 85 HIS B O 1
ATOM 1603 N N . THR B 1 86 ? -11.562 14.25 14.273 1 67 86 THR B N 1
ATOM 1604 C CA . THR B 1 86 ? -11.188 15.578 14.766 1 67 86 THR B CA 1
ATOM 1605 C C . THR B 1 86 ? -11.734 15.812 16.172 1 67 86 THR B C 1
ATOM 1607 O O . THR B 1 86 ? -12.859 15.398 16.484 1 67 86 THR B O 1
ATOM 1610 N N . ASN B 1 87 ? -10.891 15.484 17.125 1 60.69 87 ASN B N 1
ATOM 1611 C CA . ASN B 1 87 ? -11.406 15.883 18.438 1 60.69 87 ASN B CA 1
ATOM 1612 C C . ASN B 1 87 ? -12.164 17.203 18.359 1 60.69 87 ASN B C 1
ATOM 1614 O O . ASN B 1 87 ? -11.914 18.016 17.453 1 60.69 87 ASN B O 1
ATOM 1618 N N . ARG B 1 88 ? -13.25 17.234 19.109 1 59.84 88 ARG B N 1
ATOM 1619 C CA . ARG B 1 88 ? -14.273 18.281 19.188 1 59.84 88 ARG B CA 1
ATOM 1620 C C . ARG B 1 88 ? -13.633 19.656 19.312 1 59.84 88 ARG B C 1
ATOM 1622 O O . ARG B 1 88 ? -14.328 20.672 19.312 1 59.84 88 ARG B O 1
ATOM 1629 N N . SER B 1 89 ? -12.281 19.641 19.266 1 64.44 89 SER B N 1
ATOM 1630 C CA . SER B 1 89 ? -11.859 21.016 19.5 1 64.44 89 SER B CA 1
ATOM 1631 C C . SER B 1 89 ? -11.586 21.734 18.188 1 64.44 89 SER B C 1
ATOM 1633 O O . SER B 1 89 ? -11.078 21.141 17.234 1 64.44 89 SER B O 1
ATOM 1635 N N . VAL B 1 90 ? -12.141 22.875 18.016 1 63.16 90 VAL B N 1
ATOM 1636 C CA . VAL B 1 90 ? -11.969 23.781 16.891 1 63.16 90 VAL B CA 1
ATOM 1637 C C . VAL B 1 90 ? -10.492 23.859 16.516 1 63.16 90 VAL B C 1
ATOM 1639 O O . VAL B 1 90 ? -10.148 23.938 15.336 1 63.16 90 VAL B O 1
ATOM 1642 N N . HIS B 1 91 ? -9.633 23.734 17.453 1 69.62 91 HIS B N 1
ATOM 1643 C CA . HIS B 1 91 ? -8.195 23.859 17.234 1 69.62 91 HIS B CA 1
ATOM 1644 C C . HIS B 1 91 ? -7.656 22.672 16.438 1 69.62 91 HIS B C 1
ATOM 1646 O O . HIS B 1 91 ? -6.816 22.844 15.547 1 69.62 91 HIS B O 1
ATOM 1652 N N . ASN B 1 92 ? -8.227 21.625 16.656 1 74.88 92 ASN B N 1
ATOM 1653 C CA . ASN B 1 92 ? -7.766 20.438 15.938 1 74.88 92 ASN B CA 1
ATOM 1654 C C . ASN B 1 92 ? -8.219 20.453 14.484 1 74.88 92 ASN B C 1
ATOM 1656 O O . ASN B 1 92 ? -7.438 20.156 13.578 1 74.88 92 ASN B O 1
ATOM 1660 N N . TYR B 1 93 ? -9.312 21.016 14.359 1 79.19 93 TYR B N 1
ATOM 1661 C CA . TYR B 1 93 ? -9.859 21.062 13.008 1 79.19 93 TYR B CA 1
ATOM 1662 C C . TYR B 1 93 ? -9.062 22.031 12.133 1 79.19 93 TYR B C 1
ATOM 1664 O O . TYR B 1 93 ? -8.711 21.719 11 1 79.19 93 TYR B O 1
ATOM 1672 N N . THR B 1 94 ? -8.805 23.203 12.758 1 85.56 94 THR B N 1
ATOM 1673 C CA . THR B 1 94 ? -8.047 24.188 12.008 1 85.56 94 THR B CA 1
ATOM 1674 C C . THR B 1 94 ? -6.641 23.688 11.695 1 85.56 94 THR B C 1
ATOM 1676 O O . THR B 1 94 ? -6.133 23.891 10.594 1 85.56 94 THR B O 1
ATOM 1679 N N . GLY B 1 95 ? -6.039 22.984 12.594 1 89.12 95 GLY B N 1
ATOM 1680 C CA . GLY B 1 95 ? -4.719 22.422 12.391 1 89.12 95 GLY B CA 1
ATOM 1681 C C . GLY B 1 95 ? -4.68 21.375 11.297 1 89.12 95 GLY B C 1
ATOM 1682 O O . GLY B 1 95 ? -3.764 21.359 10.469 1 89.12 95 GLY B O 1
ATOM 1683 N N . VAL B 1 96 ? -5.684 20.594 11.289 1 91 96 VAL B N 1
ATOM 1684 C CA . VAL B 1 96 ? -5.77 19.531 10.281 1 91 96 VAL B CA 1
ATOM 1685 C C . VAL B 1 96 ? -5.98 20.156 8.906 1 91 96 VAL B C 1
ATOM 1687 O O . VAL B 1 96 ? -5.371 19.719 7.922 1 91 96 VAL B O 1
ATOM 1690 N N . TYR B 1 97 ? -6.801 21.156 8.891 1 88.81 97 TYR B N 1
ATOM 1691 C CA . TYR B 1 97 ? -7.047 21.844 7.625 1 88.81 97 TYR B CA 1
ATOM 1692 C C . TYR B 1 97 ? -5.766 22.469 7.086 1 88.81 97 TYR B C 1
ATOM 1694 O O . TYR B 1 97 ? -5.438 22.297 5.906 1 88.81 97 TYR B O 1
ATOM 1702 N N . LYS B 1 98 ? -5.129 23.188 7.961 1 91.69 98 LYS B N 1
ATOM 1703 C CA . LYS B 1 98 ? -3.867 23.828 7.582 1 91.69 98 LYS B CA 1
ATOM 1704 C C . LYS B 1 98 ? -2.852 22.781 7.109 1 91.69 98 LYS B C 1
ATOM 1706 O O . LYS B 1 98 ? -2.193 22.984 6.086 1 91.69 98 LYS B O 1
ATOM 1711 N N . ALA B 1 99 ? -2.697 21.719 7.789 1 93.5 99 ALA B N 1
ATOM 1712 C CA . ALA B 1 99 ? -1.778 20.641 7.426 1 93.5 99 ALA B CA 1
ATOM 1713 C C . ALA B 1 99 ? -2.156 20.031 6.082 1 93.5 99 ALA B C 1
ATOM 1715 O O . ALA B 1 99 ? -1.282 19.688 5.281 1 93.5 99 ALA B O 1
ATOM 1716 N N . ASN B 1 100 ? -3.412 19.875 5.848 1 93.25 100 ASN B N 1
ATOM 1717 C CA . ASN B 1 100 ? -3.881 19.297 4.586 1 93.25 100 ASN B CA 1
ATOM 1718 C C . ASN B 1 100 ? -3.537 20.203 3.404 1 93.25 100 ASN B C 1
ATOM 1720 O O . ASN B 1 100 ? -3.291 19.719 2.299 1 93.25 100 ASN B O 1
ATOM 1724 N N . LEU B 1 101 ? -3.588 21.5 3.631 1 91.19 101 LEU B N 1
ATOM 1725 C CA . LEU B 1 101 ? -3.176 22.422 2.576 1 91.19 101 LEU B CA 1
ATOM 1726 C C . LEU B 1 101 ? -1.727 22.172 2.174 1 91.19 101 LEU B C 1
ATOM 1728 O O . LEU B 1 101 ? -1.367 22.328 1.004 1 91.19 101 LEU B O 1
ATOM 1732 N N . ALA B 1 102 ? -1.005 21.734 3.113 1 92.12 102 ALA B N 1
ATOM 1733 C CA . ALA B 1 102 ? 0.423 21.516 2.887 1 92.12 102 ALA B CA 1
ATOM 1734 C C . ALA B 1 102 ? 0.683 20.172 2.215 1 92.12 102 ALA B C 1
ATOM 1736 O O . ALA B 1 102 ? 1.519 20.078 1.313 1 92.12 102 ALA B O 1
ATOM 1737 N N . ILE B 1 103 ? -0.021 19.125 2.605 1 93.06 103 ILE B N 1
ATOM 1738 C CA . ILE B 1 103 ? 0.372 17.812 2.107 1 93.06 103 ILE B CA 1
ATOM 1739 C C . ILE B 1 103 ? -0.665 17.312 1.105 1 93.06 103 ILE B C 1
ATOM 1741 O O . ILE B 1 103 ? -0.405 16.359 0.357 1 93.06 103 ILE B O 1
ATOM 1745 N N . GLY B 1 104 ? -1.83 17.891 1.107 1 91.06 104 GLY B N 1
ATOM 1746 C CA . GLY B 1 104 ? -2.779 17.672 0.03 1 91.06 104 GLY B CA 1
ATOM 1747 C C . GLY B 1 104 ? -3.416 16.297 0.078 1 91.06 104 GLY B C 1
ATOM 1748 O O . GLY B 1 104 ? -3.426 15.57 -0.922 1 91.06 104 GLY B O 1
ATOM 1749 N N . VAL B 1 105 ? -4.051 15.914 1.191 1 90.44 105 VAL B N 1
ATOM 1750 C CA . VAL B 1 105 ? -4.801 14.664 1.263 1 90.44 105 VAL B CA 1
ATOM 1751 C C . VAL B 1 105 ? -6.113 14.797 0.5 1 90.44 105 VAL B C 1
ATOM 1753 O O . VAL B 1 105 ? -6.98 15.594 0.885 1 90.44 105 VAL B O 1
ATOM 1756 N N . GLU B 1 106 ? -6.145 14.008 -0.489 1 79.81 106 GLU B N 1
ATOM 1757 C CA . GLU B 1 106 ? -7.344 14.023 -1.32 1 79.81 106 GLU B CA 1
ATOM 1758 C C . GLU B 1 106 ? -8.555 13.5 -0.549 1 79.81 106 GLU B C 1
ATOM 1760 O O . GLU B 1 106 ? -8.406 12.758 0.421 1 79.81 106 GLU B O 1
ATOM 1765 N N . THR B 1 107 ? -9.773 13.961 -0.787 1 70.56 107 THR B N 1
ATOM 1766 C CA . THR B 1 107 ? -11.047 13.422 -0.318 1 70.56 107 THR B CA 1
ATOM 1767 C C . THR B 1 107 ? -11.359 13.93 1.087 1 70.56 107 THR B C 1
ATOM 1769 O O . THR B 1 107 ? -12.438 13.664 1.621 1 70.56 107 THR B O 1
ATOM 1772 N N . LEU B 1 108 ? -10.414 14.383 1.85 1 71 108 LEU B N 1
ATOM 1773 C CA . LEU B 1 108 ? -10.68 14.797 3.221 1 71 108 LEU B CA 1
ATOM 1774 C C . LEU B 1 108 ? -11.734 15.898 3.26 1 71 108 LEU B C 1
ATOM 1776 O O . LEU B 1 108 ? -12.695 15.812 4.035 1 71 108 LEU B O 1
ATOM 1780 N N . PHE B 1 109 ? -11.586 17.078 2.721 1 59.69 109 PHE B N 1
ATOM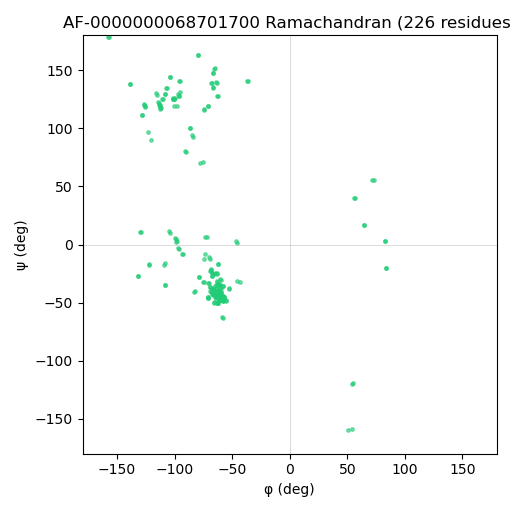 1781 C CA . PHE B 1 109 ? -12.5 18.188 2.881 1 59.69 109 PHE B CA 1
ATOM 1782 C C . PHE B 1 109 ? -13.445 18.297 1.686 1 59.69 109 PHE B C 1
ATOM 1784 O O . PHE B 1 109 ? -14.234 19.234 1.596 1 59.69 109 PHE B O 1
ATOM 1791 N N . THR B 1 110 ? -13.32 17.422 0.839 1 55.5 110 THR B N 1
ATOM 1792 C CA . THR B 1 110 ? -14.344 17.484 -0.199 1 55.5 110 THR B CA 1
ATOM 1793 C C . THR B 1 110 ? -15.727 17.203 0.386 1 55.5 110 THR B C 1
ATOM 1795 O O . THR B 1 110 ? -16.75 17.531 -0.232 1 55.5 110 THR B O 1
ATOM 1798 N N . LYS B 1 111 ? -15.953 16.547 1.445 1 46 111 LYS B N 1
ATOM 1799 C CA . LYS B 1 111 ? -17.344 16.469 1.89 1 46 111 LYS B CA 1
ATOM 1800 C C . LYS B 1 111 ? -17.906 17.859 2.176 1 46 111 LYS B C 1
ATOM 1802 O O . LYS B 1 111 ? -19.125 18.047 2.16 1 46 111 LYS B O 1
ATOM 1807 N N . SER B 1 112 ? -17.094 18.719 2.719 1 40.19 112 SER B N 1
ATOM 1808 C CA . SER B 1 112 ? -17.828 19.828 3.307 1 40.19 112 SER B CA 1
ATOM 1809 C C . SER B 1 112 ? -18.453 20.703 2.23 1 40.19 112 SER B C 1
ATOM 1811 O O . SER B 1 112 ? -19.172 21.656 2.541 1 40.19 112 SER B O 1
ATOM 1813 N N . LYS B 1 113 ? -18.156 20.578 0.97 1 40.59 113 LYS B N 1
ATOM 1814 C CA . LYS B 1 113 ? -18.844 21.547 0.119 1 40.59 113 LYS B CA 1
ATOM 1815 C C . LYS B 1 113 ? -20.328 21.188 -0.027 1 40.59 113 LYS B C 1
ATOM 1817 O O . LYS B 1 113 ? -21.047 21.828 -0.793 1 40.59 113 LYS B O 1
ATOM 1822 N N . GLY B 1 114 ? -20.672 20.016 0.48 1 35.41 114 GLY B N 1
ATOM 1823 C CA . GLY B 1 114 ? -22.109 19.938 0.362 1 35.41 114 GLY B CA 1
ATOM 1824 C C . GLY B 1 114 ? -22.844 20.859 1.322 1 35.41 114 GLY B C 1
ATOM 1825 O O . GLY B 1 114 ? -24.062 20.766 1.475 1 35.41 114 GLY B O 1
ATOM 1826 N N . VAL B 1 115 ? -22.203 21.672 2.033 1 29.33 115 VAL B N 1
ATOM 1827 C CA . VAL B 1 115 ? -23.281 22.516 2.561 1 29.33 115 VAL B CA 1
ATOM 1828 C C . VAL B 1 115 ? -23.828 23.406 1.454 1 29.33 115 VAL B C 1
ATOM 1830 O O . VAL B 1 115 ? -23.094 23.812 0.555 1 29.33 115 VAL B O 1
#

Nearest PDB structures (foldseek):
  2ihc-assembly3_A  TM=9.100E-01  e=7.485E-10  Homo sapiens
  9gp5-assembly1_D  TM=8.786E-01  e=4.705E-10  Homo sapiens
  2ihc-assembly3_B  TM=9.242E-01  e=2.820E-09  Homo sapiens
  7t0t-assembly2_D  TM=8.762E-01  e=3.507E-08  Homo sapiens
  3ga1-assembly1_A  TM=8.897E-01  e=6.370E-08  Homo sapiens

Secondary structure (DSSP, 8-state):
--HHHHHHHHHHHHHHHHHTT-S--EEEEETTEEEEE-HHHHHHHBHHHHTS---SSEEEEEPTTT--HHHHHHHHHHHHHS-----S-HHHHHHHHHHHHHH-BTTSSGGGGG-/--HHHHHHHHHHHHHHHHHTT-S--EEEEETTEEEEE-HHHHHHHBHHHHTS---SSEEEEEPTTT--HHHHHHHHHHHHHS-----S-HHHHHHHHHHHHHH-BTTSSGGGGG-

InterPro domains:
  IPR000210 BTB/POZ domain [PF00651] (17-89)
  IPR000210 BTB/POZ domain [PS50097] (24-88)
  IPR000210 BTB/POZ domain [SM00225] (24-114)
  IPR011333 SKP1/BTB/POZ domain superfamily [G3DSA:3.30.710.10] (1-114)
  IPR011333 SKP1/BTB/POZ domain superfamily [SSF54695] (3-97)
  IPR050457 Zinc finger and BTB domain-containing [PTHR46105] (4-88)

Organism: Oncorhynchus mykiss (NCBI:txid8022)

Solvent-accessible surface area (backbone atoms only — not comparable to full-atom values): 12440 Å² total; per-residue (Å²): 100,52,51,64,58,39,23,46,46,44,35,50,36,50,35,49,28,43,78,65,67,45,80,49,43,27,37,42,32,29,82,94,44,80,43,70,32,42,50,65,63,47,28,51,37,12,60,51,54,52,66,50,80,91,56,78,75,35,79,45,79,49,58,53,92,54,29,40,62,68,24,49,51,42,51,50,46,18,74,46,62,38,50,79,72,60,59,91,44,70,65,48,46,53,38,32,50,48,23,34,72,70,39,37,53,59,65,67,67,63,57,64,66,72,105,99,52,51,66,58,41,22,46,47,46,37,52,36,51,35,50,28,42,78,65,67,46,80,49,41,28,37,42,31,30,80,94,43,79,43,71,33,41,49,65,64,46,30,52,38,11,62,51,54,53,67,51,79,92,55,78,75,36,79,44,80,48,59,54,91,54,30,41,65,68,24,49,50,42,51,51,46,18,73,47,60,38,50,78,73,58,60,92,45,69,66,47,45,54,39,32,50,47,24,34,72,70,40,36,53,60,66,66,67,64,55,63,67,73,108

Sequence (230 aa):
MSQQAHSEHLLEQLRWQRESNVLCDITVVVGDTLFRAHRNVLAAFSGFFSALPDRGHRVTTLNPEFVSEQALDTLLKYIYTGELHTNRSVHNYTGVYKANLAIGVETLFTKSKGVMSQQAHSEHLLEQLRWQRESNVLCDITVVVGDTLFRAHRNVLAAFSGFFSALPDRGHRVTTLNPEFVSEQALDTLLKYIYTGELHTNRSVHNYTGVYKANLAIGVETLFTKSKGV